Protein AF-0000000074460208 (afdb_homodimer)

Foldseek 3Di:
DDDDPPPPPDPPPPPPPPVVVVVVVPPPPPPPPPPPVLDFDWFQDDPVRLAIETENDQAQDQPPDLSNQEYEDEQNQDQEHDACSCVSNLNHAEYEHHNYNHPYDHPCVVVRPRHDYYHD/DDDDPPPPPDPPPPPPPVVVVVVVVPPPPPPPPPPPVLDFDWFQDDPVSLAIETENDQAQDQPPDLSNQEYEDEQNQDQEHDACSCVSNLNHAEYEHHNYNHPYDHPCVVVRPRHDYYHD

Nearest PDB structures (foldseek):
  8xfs-assemb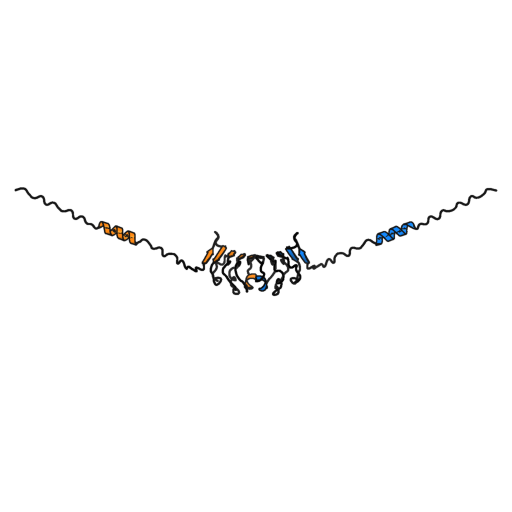ly1_A  TM=8.469E-01  e=2.859E-04  Homo sapiens
  8vsc-assembly1_I  TM=8.498E-01  e=2.918E-03  Homo sapiens
  8i2h-assembly1_A  TM=8.793E-01  e=5.058E-03  Homo sapiens
  3kj4-assembly2_D  TM=7.842E-01  e=2.149E-03  Rattus norvegicus
  8i2g-assembly1_R  TM=8.453E-01  e=6.200E-02  Homo sapiens

Sequence (240 aa):
MGKASSMRLLTCNPLAPLVLLYWLMASGFCSPKDFHPGSFQCKPFDEHRIRIKCSGIKHVPRDLPPNTAILDLSSNQQSSIQEFTFRNLTMLKEISLSGNKLTTFPQSTFHLPNLTRMYVMGKASSMRLLTCNPLAPLVLLYWLMASGFCSPKDFHPGSFQCKPFDEHRIRIKCSGIKHVPRDLPPNTAILDLSSNQQSSIQEFTFRNLTMLKEISLSGNKLTTFPQSTFHLPNLTRMYV

Radius of gyration: 42.51 Å; Cα contacts (8 Å, |Δi|>4): 399; chains: 2; bounding box: 28×198×92 Å

InterPro domains:
  IPR001611 Leucine-rich repeat [PF13855] (66-119)
  IPR032675 Leucine-rich repeat domain superfamily [G3DSA:3.80.10.10] (38-120)
  IPR050328 Multifunctional Developmental and Immune Receptor [PTHR24373] (26-119)

Secondary structure (DSSP, 8-state):
---------------THHHHHHHHTT----------TT--EEEE-STTS-EEEEES-SS--S---TT--EEE-TTS--SB--TTTTTT-TT--EEE-TT---SB--GGGGG-TT--EEE-/---------------THHHHHHHHTT----------TT--EEEE-STTS-EEEEES-SS--S---TT--EEE-TTS--SB--TTTTTT-TT--EEE-TT---SB--GGGGG-TT--EEE-

Structure (mmCIF, N/CA/C/O backbone):
data_AF-0000000074460208-model_v1
#
loop_
_entity.id
_entity.type
_entity.pdbx_description
1 polymer Decorin
#
loop_
_atom_site.group_PDB
_atom_site.id
_atom_site.type_symbol
_atom_site.label_atom_id
_atom_site.label_alt_id
_atom_site.label_comp_id
_atom_site.label_asym_id
_atom_site.label_entity_id
_atom_site.label_seq_id
_atom_site.pdbx_PDB_ins_code
_atom_site.Cartn_x
_atom_site.Cartn_y
_atom_site.Cartn_z
_atom_site.occupancy
_atom_site.B_iso_or_equiv
_atom_site.auth_seq_id
_atom_site.auth_comp_id
_atom_site.auth_asym_id
_atom_site.auth_atom_id
_atom_site.pdbx_PDB_model_num
ATOM 1 N N . MET A 1 1 ? 11.977 -114 -14.727 1 32.78 1 MET A N 1
ATOM 2 C CA . MET A 1 1 ? 11.578 -113 -15.695 1 32.78 1 MET A CA 1
ATOM 3 C C . MET A 1 1 ? 11 -111.75 -15 1 32.78 1 MET A C 1
ATOM 5 O O . MET A 1 1 ? 9.938 -111.812 -14.383 1 32.78 1 MET A O 1
ATOM 9 N N . GLY A 1 2 ? 11.875 -110.812 -14.406 1 40.41 2 GLY A N 1
ATOM 10 C CA . GLY A 1 2 ? 11.789 -109.688 -13.492 1 40.41 2 GLY A CA 1
ATOM 11 C C . GLY A 1 2 ? 11.023 -108.5 -14.062 1 40.41 2 GLY A C 1
ATOM 12 O O . GLY A 1 2 ? 11.211 -108.125 -15.219 1 40.41 2 GLY A O 1
ATOM 13 N N . LYS A 1 3 ? 9.781 -108.312 -13.672 1 48.84 3 LYS A N 1
ATOM 14 C CA . LYS A 1 3 ? 8.844 -107.25 -14.023 1 48.84 3 LYS A CA 1
ATOM 15 C C . LYS A 1 3 ? 9.438 -105.875 -13.766 1 48.84 3 LYS A C 1
ATOM 17 O O . LYS A 1 3 ? 9.93 -105.562 -12.672 1 48.84 3 LYS A O 1
ATOM 22 N N . ALA A 1 4 ? 9.969 -105.125 -14.789 1 49.31 4 ALA A N 1
ATOM 23 C CA . ALA A 1 4 ? 10.539 -103.812 -14.906 1 49.31 4 ALA A CA 1
ATOM 24 C C . ALA A 1 4 ? 9.516 -102.75 -14.523 1 49.31 4 ALA A C 1
ATOM 26 O O . ALA A 1 4 ? 8.398 -102.688 -15.055 1 49.31 4 ALA A O 1
ATOM 27 N N . SER A 1 5 ? 9.43 -102.312 -13.234 1 43.72 5 SER A N 1
ATOM 28 C CA . SER A 1 5 ? 8.602 -101.25 -12.695 1 43.72 5 SER A CA 1
ATOM 29 C C . SER A 1 5 ? 8.875 -99.875 -13.422 1 43.72 5 SER A C 1
ATOM 31 O O . SER A 1 5 ? 10.023 -99.5 -13.539 1 43.72 5 SER A O 1
ATOM 33 N N . SER A 1 6 ? 8.086 -99.5 -14.484 1 43.66 6 SER A N 1
ATOM 34 C CA . SER A 1 6 ? 8.133 -98.312 -15.289 1 43.66 6 SER A CA 1
ATOM 35 C C . SER A 1 6 ? 7.965 -97.062 -14.422 1 43.66 6 SER A C 1
ATOM 37 O O . SER A 1 6 ? 7.008 -96.938 -13.648 1 43.66 6 SER A O 1
ATOM 39 N N . MET A 1 7 ? 9.047 -96.375 -13.953 1 42.44 7 MET A N 1
ATOM 40 C CA . MET A 1 7 ? 9.172 -95.125 -13.211 1 42.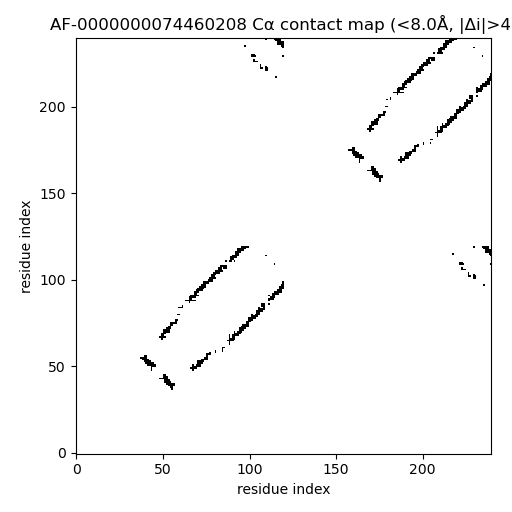44 7 MET A CA 1
ATOM 41 C C . MET A 1 7 ? 8.477 -94 -13.961 1 42.44 7 MET A C 1
ATOM 43 O O . MET A 1 7 ? 8.773 -93.75 -15.125 1 42.44 7 MET A O 1
ATOM 47 N N . ARG A 1 8 ? 7.141 -93.75 -13.727 1 44.06 8 ARG A N 1
ATOM 48 C CA . ARG A 1 8 ? 6.367 -92.625 -14.25 1 44.06 8 ARG A CA 1
ATOM 49 C C . ARG A 1 8 ? 7.039 -91.25 -13.914 1 44.06 8 ARG A C 1
ATOM 51 O O . ARG A 1 8 ? 7.34 -91 -12.75 1 44.06 8 ARG A O 1
ATOM 58 N N . LEU A 1 9 ? 7.844 -90.688 -14.812 1 43.69 9 LEU A N 1
ATOM 59 C CA . LEU A 1 9 ? 8.492 -89.375 -14.773 1 43.69 9 LEU A CA 1
ATOM 60 C C . LEU A 1 9 ? 7.469 -88.312 -14.57 1 43.69 9 LEU A C 1
ATOM 62 O O . LEU A 1 9 ? 6.465 -88.25 -15.281 1 43.69 9 LEU A O 1
ATOM 66 N N . LEU A 1 10 ? 7.305 -87.875 -13.32 1 42.81 10 LEU A N 1
ATOM 67 C CA . LEU A 1 10 ? 6.508 -86.688 -12.93 1 42.81 10 LEU A CA 1
ATOM 68 C C . LEU A 1 10 ? 6.906 -85.5 -13.742 1 42.81 10 LEU A C 1
ATOM 70 O O . LEU A 1 10 ? 8.094 -85.125 -13.836 1 42.81 10 LEU A O 1
ATOM 74 N N . THR A 1 11 ? 6.164 -85.062 -14.82 1 48.31 11 THR A N 1
ATOM 75 C CA . THR A 1 11 ? 6.273 -83.875 -15.625 1 48.31 11 THR A CA 1
ATOM 76 C C . THR A 1 11 ? 6.016 -82.625 -14.773 1 48.31 11 THR A C 1
ATOM 78 O O . THR A 1 11 ? 4.996 -82.562 -14.086 1 48.31 11 THR A O 1
ATOM 81 N N . CYS A 1 12 ? 7.051 -82.125 -13.984 1 47 12 CYS A N 1
ATOM 82 C CA . CYS A 1 12 ? 7.008 -80.812 -13.297 1 47 12 CYS A CA 1
ATOM 83 C C . CYS A 1 12 ? 6.586 -79.75 -14.25 1 47 12 CYS A C 1
ATOM 85 O O . CYS A 1 12 ? 7.211 -79.5 -15.297 1 47 12 CYS A O 1
ATOM 87 N N . ASN A 1 13 ? 5.23 -79.375 -14.422 1 49.62 13 ASN A N 1
ATOM 88 C CA . ASN A 1 13 ? 4.758 -78.25 -15.172 1 49.62 13 ASN A CA 1
ATOM 89 C C . ASN A 1 13 ? 5.41 -76.938 -14.68 1 49.62 13 ASN A C 1
ATOM 91 O O . ASN A 1 13 ? 5.207 -76.5 -13.539 1 49.62 13 ASN A O 1
ATOM 95 N N . PRO A 1 14 ? 6.555 -76.438 -15.086 1 54.12 14 PRO A N 1
ATOM 96 C CA . PRO A 1 14 ? 7.211 -75.188 -14.664 1 54.12 14 PRO A CA 1
ATOM 97 C C . PRO A 1 14 ? 6.352 -74 -14.906 1 54.12 14 PRO A C 1
ATOM 99 O O . PRO A 1 14 ? 6.875 -72.875 -14.992 1 54.12 14 PRO A O 1
ATOM 102 N N . LEU A 1 15 ? 5.035 -74.062 -14.938 1 53.72 15 LEU A N 1
ATOM 103 C CA . LEU A 1 15 ? 4.375 -72.812 -15.336 1 53.72 15 LEU A CA 1
ATOM 104 C C . LEU A 1 15 ? 4.48 -71.75 -14.242 1 53.72 15 LEU A C 1
ATOM 106 O O . LEU A 1 15 ? 3.807 -70.75 -14.297 1 53.72 15 LEU A O 1
ATOM 110 N N . ALA A 1 16 ? 5.176 -72 -13.141 1 56.78 16 ALA A N 1
ATOM 111 C CA . ALA A 1 16 ? 5.023 -71.062 -12 1 56.78 16 ALA A CA 1
ATOM 112 C C . ALA A 1 16 ? 5.668 -69.75 -12.281 1 56.78 16 ALA A C 1
ATOM 114 O O . ALA A 1 16 ? 5.215 -68.688 -11.773 1 56.78 16 ALA A O 1
ATOM 115 N N . PRO A 1 17 ? 6.785 -69.75 -13.023 1 59.69 17 PRO A N 1
ATOM 116 C CA . PRO A 1 17 ? 7.473 -68.438 -12.898 1 59.69 17 PRO A CA 1
ATOM 117 C C . PRO A 1 17 ? 6.77 -67.312 -13.664 1 59.69 17 PRO A C 1
ATOM 119 O O . PRO A 1 17 ? 7.066 -66.125 -13.453 1 59.69 17 PRO A O 1
ATOM 122 N N . LEU A 1 18 ? 5.73 -67.688 -14.531 1 59.06 18 LEU A N 1
ATOM 123 C CA . LEU A 1 18 ? 5.277 -66.625 -15.438 1 59.06 18 LEU A CA 1
ATOM 124 C C . LEU A 1 18 ? 4.352 -65.688 -14.711 1 59.06 18 LEU A C 1
ATOM 126 O O . LEU A 1 18 ? 4.223 -64.5 -15.117 1 59.06 18 LEU A O 1
ATOM 130 N N . VAL A 1 19 ? 3.697 -66.125 -13.609 1 60.56 19 VAL A N 1
ATOM 131 C CA . VAL A 1 19 ? 2.723 -65.312 -12.945 1 60.56 19 VAL A CA 1
ATOM 132 C C . VAL A 1 19 ? 3.443 -64.188 -12.195 1 60.56 19 VAL A C 1
ATOM 134 O O . VAL A 1 19 ? 2.945 -63.062 -12.117 1 60.56 19 VAL A O 1
ATOM 137 N N . LEU A 1 20 ? 4.684 -64.5 -11.703 1 61.03 20 LEU A N 1
ATOM 138 C CA . LEU A 1 20 ? 5.387 -63.5 -10.906 1 61.03 20 LEU A CA 1
ATOM 139 C C . LEU A 1 20 ? 5.824 -62.312 -11.766 1 61.03 20 LEU A C 1
ATOM 141 O O . LEU A 1 20 ? 5.801 -61.156 -11.312 1 61.03 20 LEU A O 1
ATOM 145 N N . LEU A 1 21 ? 6.07 -62.562 -13.102 1 60.5 21 LEU A N 1
ATOM 146 C CA . LEU A 1 21 ? 6.551 -61.5 -13.969 1 60.5 21 LEU A CA 1
ATOM 147 C C . LEU A 1 21 ? 5.418 -60.531 -14.328 1 60.5 21 LEU A C 1
ATOM 149 O O . LEU A 1 21 ? 5.633 -59.344 -14.445 1 60.5 21 LEU A O 1
ATOM 153 N N . TYR A 1 22 ? 4.156 -61.062 -14.391 1 62.88 22 TYR A N 1
ATOM 154 C CA . TYR A 1 22 ? 3.031 -60.219 -14.734 1 62.88 22 TYR A CA 1
ATOM 155 C C . TYR A 1 22 ? 2.701 -59.25 -13.602 1 62.88 22 TYR A C 1
ATOM 157 O O . TYR A 1 22 ? 2.303 -58.094 -13.836 1 62.88 22 TYR A O 1
ATOM 165 N N . TRP A 1 23 ? 2.885 -59.594 -12.305 1 62 23 TRP A N 1
ATOM 166 C CA . TRP A 1 23 ? 2.598 -58.719 -11.164 1 62 23 TRP A CA 1
ATOM 167 C C . TRP A 1 23 ? 3.621 -57.594 -11.055 1 62 23 TRP A C 1
ATOM 169 O O . TRP A 1 23 ? 3.312 -56.531 -10.555 1 62 23 TRP A O 1
ATOM 179 N N . LEU A 1 24 ? 4.871 -57.75 -11.492 1 58.78 24 LEU A N 1
ATOM 180 C CA . LEU A 1 24 ? 5.875 -56.719 -11.43 1 58.78 24 LEU A CA 1
ATOM 181 C C . LEU A 1 24 ? 5.562 -55.594 -12.445 1 58.78 24 LEU A C 1
ATOM 183 O O . LEU A 1 24 ? 5.883 -54.438 -12.219 1 58.78 24 LEU A O 1
ATOM 187 N N . MET A 1 25 ? 4.941 -55.906 -13.547 1 55.69 25 MET A N 1
ATOM 188 C CA . MET A 1 25 ? 4.738 -54.875 -14.57 1 55.69 25 MET A CA 1
ATOM 189 C C . MET A 1 25 ? 3.664 -53.875 -14.133 1 55.69 25 MET A C 1
ATOM 191 O O . MET A 1 25 ? 3.48 -52.844 -14.773 1 55.69 25 MET A O 1
ATOM 195 N N . ALA A 1 26 ? 2.689 -54.25 -13.352 1 52.31 26 ALA A N 1
ATOM 196 C CA . ALA A 1 26 ? 1.68 -53.281 -12.984 1 52.31 26 ALA A CA 1
ATOM 197 C C . ALA A 1 26 ? 2.232 -52.281 -11.97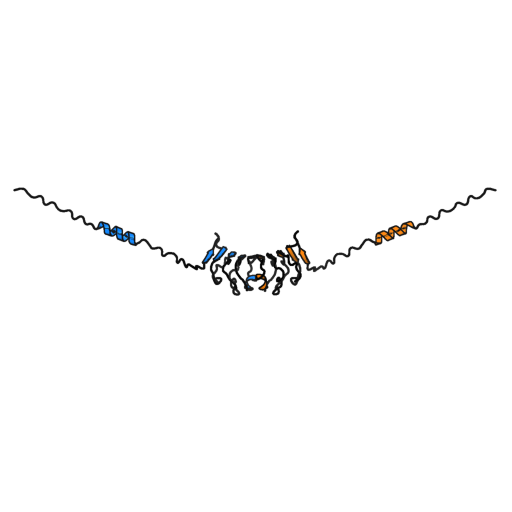7 1 52.31 26 ALA A C 1
ATOM 199 O O . ALA A 1 26 ? 1.508 -51.812 -11.086 1 52.31 26 ALA A O 1
ATOM 200 N N . SER A 1 27 ? 3.582 -52.25 -11.648 1 54.25 27 SER A N 1
ATOM 201 C CA . SER A 1 27 ? 4.031 -51.062 -10.93 1 54.25 27 SER A CA 1
ATOM 202 C C . SER A 1 27 ? 3.555 -49.781 -11.625 1 54.25 27 SER A C 1
ATOM 204 O O . SER A 1 27 ? 3.84 -49.562 -12.805 1 54.25 27 SER A O 1
ATOM 206 N N . GLY A 1 28 ? 2.389 -49.281 -11.391 1 51.28 28 GLY A N 1
ATOM 207 C CA . GLY A 1 28 ? 1.894 -47.938 -11.719 1 51.28 28 GLY A CA 1
ATOM 208 C C . GLY A 1 28 ? 2.98 -46.875 -11.719 1 51.28 28 GLY A C 1
ATOM 209 O O . GLY A 1 28 ? 3.52 -46.531 -10.664 1 51.28 28 GLY A O 1
ATOM 210 N N . PHE A 1 29 ? 3.82 -46.719 -12.734 1 49.75 29 PHE A N 1
ATOM 211 C CA . PHE A 1 29 ? 4.547 -45.5 -12.961 1 49.75 29 PHE A CA 1
ATOM 212 C C . PHE A 1 29 ? 3.674 -44.281 -12.633 1 49.75 29 PHE A C 1
ATOM 214 O O . PHE A 1 29 ? 2.738 -43.969 -13.367 1 49.75 29 PHE A O 1
ATOM 221 N N . CYS A 1 30 ? 3.375 -43.938 -11.336 1 48.47 30 CYS A N 1
ATOM 222 C CA . CYS A 1 30 ? 2.912 -42.594 -11.078 1 48.47 30 CYS A CA 1
ATOM 223 C C . CYS A 1 30 ? 3.621 -41.594 -11.992 1 48.47 30 CYS A C 1
ATOM 225 O O . CYS A 1 30 ? 4.852 -41.562 -12.062 1 48.47 30 CYS A O 1
ATOM 227 N N . SER A 1 31 ? 3.006 -41.219 -13.109 1 48.41 31 SER A N 1
ATOM 228 C CA . SER A 1 31 ? 3.506 -40.094 -13.883 1 48.41 31 SER A CA 1
ATOM 229 C C . SER A 1 31 ? 4.078 -39 -12.969 1 48.41 31 SER A C 1
ATOM 231 O O . SER A 1 31 ? 3.516 -38.719 -11.914 1 48.41 31 SER A O 1
ATOM 233 N N . PRO A 1 32 ? 5.434 -38.844 -12.812 1 45.78 32 PRO A N 1
ATOM 234 C CA . PRO A 1 32 ? 5.871 -37.625 -12.109 1 45.78 32 PRO A CA 1
ATOM 235 C C . PRO A 1 32 ? 4.918 -36.469 -12.305 1 45.78 32 PRO A C 1
ATOM 237 O O . PRO A 1 32 ? 4.297 -36.344 -13.367 1 45.78 32 PRO A O 1
ATOM 240 N N . LYS A 1 33 ? 4.059 -36.094 -11.297 1 49.47 33 LYS A N 1
ATOM 241 C CA . LYS A 1 33 ? 3.457 -34.781 -11.406 1 49.47 33 LYS A CA 1
ATOM 242 C C . LYS A 1 33 ? 4.316 -33.844 -12.266 1 49.47 33 LYS A C 1
ATOM 244 O O . LYS A 1 33 ? 5.547 -33.906 -12.227 1 49.47 33 LYS A O 1
ATOM 249 N N . ASP A 1 34 ? 3.924 -33.438 -13.422 1 44.59 34 ASP A N 1
ATOM 250 C CA . ASP A 1 34 ? 4.566 -32.469 -14.305 1 44.59 34 ASP A CA 1
ATOM 251 C C . ASP A 1 34 ? 5.359 -31.438 -13.5 1 44.59 34 ASP A C 1
ATOM 253 O O . ASP A 1 34 ? 4.773 -30.625 -12.773 1 44.59 34 ASP A O 1
ATOM 257 N N . PHE A 1 35 ? 6.465 -31.812 -12.891 1 44.78 35 PHE A N 1
ATOM 258 C CA . PHE A 1 35 ? 7.445 -30.797 -12.516 1 44.78 35 PHE A CA 1
ATOM 259 C C . PHE A 1 35 ? 7.625 -29.781 -13.633 1 44.78 35 PHE A C 1
ATOM 261 O O . PHE A 1 35 ? 8.141 -30.109 -14.703 1 44.78 35 PHE A O 1
ATOM 268 N N . HIS A 1 36 ? 6.734 -28.891 -13.984 1 48.16 36 HIS A N 1
ATOM 269 C CA . HIS A 1 36 ? 7.086 -27.766 -14.836 1 48.16 36 HIS A CA 1
ATOM 270 C C . HIS A 1 36 ? 8.203 -26.938 -14.211 1 48.16 36 HIS A C 1
ATOM 272 O O . HIS A 1 36 ? 8.086 -26.484 -13.062 1 48.16 36 HIS A O 1
ATOM 278 N N . PRO A 1 37 ? 9.414 -27.156 -14.508 1 51.22 37 PRO A N 1
ATOM 279 C CA . PRO A 1 37 ? 10.539 -26.438 -13.914 1 51.22 37 PRO A CA 1
ATOM 280 C C . PRO A 1 37 ? 10.164 -25.031 -13.461 1 51.22 37 PRO A C 1
ATOM 282 O O . PRO A 1 37 ? 10.672 -24.531 -12.453 1 51.22 37 PRO A O 1
ATOM 285 N N . GLY A 1 38 ? 9.852 -24.156 -14.477 1 53.81 38 GLY A N 1
ATOM 286 C CA . GLY A 1 38 ? 9.445 -22.781 -14.273 1 53.81 38 GLY A CA 1
ATOM 287 C C . GLY A 1 38 ? 8.086 -22.641 -13.625 1 53.81 38 GLY A C 1
ATOM 288 O O . GLY A 1 38 ? 7.18 -22.031 -14.203 1 53.81 38 GLY A O 1
ATOM 289 N N . SER A 1 39 ? 7.691 -23.531 -12.805 1 61.38 39 SER A N 1
ATOM 290 C CA . SER A 1 39 ? 6.312 -23.734 -12.383 1 61.38 39 SER A CA 1
ATOM 291 C C . SER A 1 39 ? 5.75 -22.5 -11.688 1 61.38 39 SER A C 1
ATOM 293 O O . SER A 1 39 ? 6.328 -22.016 -10.711 1 61.38 39 SER A O 1
ATOM 295 N N . PHE A 1 40 ? 5.184 -21.672 -12.469 1 72.12 40 PHE A N 1
ATOM 296 C CA . PHE A 1 40 ? 4.309 -20.672 -11.852 1 72.12 40 PHE A CA 1
ATOM 297 C C . PHE A 1 40 ? 3.232 -21.344 -11.008 1 72.12 40 PHE A C 1
ATOM 299 O O . PHE A 1 40 ? 2.596 -22.312 -11.453 1 72.12 40 PHE A O 1
ATOM 306 N N . GLN A 1 41 ? 3.385 -21.125 -9.695 1 87.75 41 GLN A N 1
ATOM 307 C CA . GLN A 1 41 ? 2.373 -21.719 -8.836 1 87.75 41 GLN A CA 1
ATOM 308 C C . GLN A 1 41 ? 1.746 -20.672 -7.91 1 87.75 41 GLN A C 1
ATOM 310 O O . GLN A 1 41 ? 2.428 -19.75 -7.453 1 87.75 41 GLN A O 1
ATOM 315 N N . CYS A 1 42 ? 0.495 -20.656 -7.832 1 95.38 42 CYS A N 1
ATOM 316 C CA . CYS A 1 42 ? -0.259 -19.984 -6.781 1 95.38 42 CYS A CA 1
ATOM 317 C C . CYS A 1 42 ? -0.941 -21 -5.867 1 95.38 42 CYS A C 1
ATOM 319 O O . CYS A 1 42 ? -1.841 -21.719 -6.301 1 95.38 42 CYS A O 1
ATOM 321 N N . LYS A 1 43 ? -0.425 -21.016 -4.578 1 95.12 43 LYS A N 1
ATOM 322 C CA . LYS A 1 43 ? -0.96 -22.016 -3.664 1 95.12 43 LYS A CA 1
ATOM 323 C C . LYS A 1 43 ? -1.273 -21.406 -2.301 1 95.12 43 LYS A C 1
ATOM 325 O O . LYS A 1 43 ? -0.611 -20.469 -1.868 1 95.12 43 LYS A O 1
ATOM 330 N N . PRO A 1 44 ? -2.299 -22.016 -1.737 1 96.12 44 PRO A N 1
ATOM 331 C CA . PRO A 1 44 ? -2.51 -21.578 -0.352 1 96.12 44 PRO A CA 1
ATOM 332 C C . PRO A 1 44 ? -1.364 -21.984 0.572 1 96.12 44 PRO A C 1
ATOM 334 O O . PRO A 1 44 ? -0.723 -23.016 0.35 1 96.12 44 PRO A O 1
ATOM 337 N N . PHE A 1 45 ? -1.139 -21.172 1.602 1 95.19 45 PHE A N 1
ATOM 338 C CA . PHE A 1 45 ? -0.041 -21.5 2.502 1 95.19 45 PHE A CA 1
ATOM 339 C C . PHE A 1 45 ? -0.49 -21.422 3.957 1 95.19 45 PHE A C 1
ATOM 341 O O . PHE A 1 45 ? 0.328 -21.219 4.855 1 95.19 45 PHE A O 1
ATOM 348 N N . ASP A 1 46 ? -1.791 -21.5 4.164 1 95.44 46 ASP A N 1
ATOM 349 C CA . ASP A 1 46 ? -2.379 -21.547 5.5 1 95.44 46 ASP A CA 1
ATOM 350 C C . ASP A 1 46 ? -3.49 -22.594 5.578 1 95.44 46 ASP A C 1
ATOM 352 O O . ASP A 1 46 ? -3.9 -23.141 4.559 1 95.44 46 ASP A O 1
ATOM 356 N N . GLU A 1 47 ? -3.881 -22.938 6.742 1 94.38 47 GLU A N 1
ATOM 357 C CA . GLU A 1 47 ? -4.875 -23.969 6.988 1 94.38 47 GLU A CA 1
ATOM 358 C C . GLU A 1 47 ? -6.234 -23.594 6.406 1 94.38 47 GLU A C 1
ATOM 360 O O . GLU A 1 47 ? -6.945 -24.438 5.867 1 94.38 47 GLU A O 1
ATOM 365 N N . HIS A 1 48 ? -6.566 -22.359 6.461 1 95.62 48 HIS A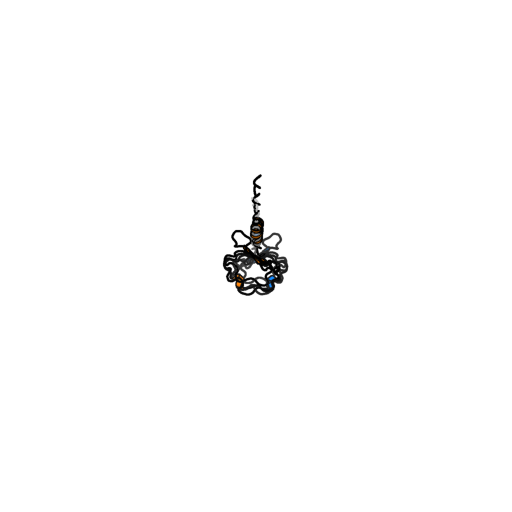 N 1
ATOM 366 C CA . HIS A 1 48 ? -7.887 -21.906 6.039 1 95.62 48 HIS A CA 1
ATOM 367 C C . HIS A 1 48 ? -7.902 -21.562 4.551 1 95.62 48 HIS A C 1
ATOM 369 O O . HIS A 1 48 ? -8.945 -21.203 4.004 1 95.62 48 HIS A O 1
ATOM 375 N N . ARG A 1 49 ? -6.762 -21.656 3.893 1 95.19 49 ARG A N 1
ATOM 376 C CA . ARG A 1 49 ? -6.609 -21.5 2.449 1 95.19 49 ARG A CA 1
ATOM 377 C C . ARG A 1 49 ? -7.047 -20.109 1.999 1 95.19 49 ARG A C 1
ATOM 379 O O . ARG A 1 49 ? -7.637 -19.953 0.926 1 95.19 49 ARG A O 1
ATOM 386 N N . ILE A 1 50 ? -6.949 -19.094 2.939 1 97.88 50 ILE A N 1
ATOM 387 C CA . ILE A 1 50 ? -7.293 -17.719 2.584 1 97.88 50 ILE A CA 1
ATOM 388 C C . ILE A 1 50 ? -6.016 -16.922 2.311 1 97.88 50 ILE A C 1
ATOM 390 O O . ILE A 1 50 ? -6.078 -15.742 1.944 1 97.88 50 ILE A O 1
ATOM 394 N N . ARG A 1 51 ? -4.922 -17.531 2.572 1 98.69 51 ARG A N 1
ATOM 395 C CA . ARG A 1 51 ? -3.617 -16.938 2.273 1 98.69 51 ARG A CA 1
ATOM 396 C C . ARG A 1 51 ? -2.967 -17.625 1.079 1 98.69 51 ARG A C 1
ATOM 398 O O . ARG A 1 51 ? -2.648 -18.812 1.141 1 98.69 51 ARG A O 1
ATOM 405 N N . ILE A 1 52 ? -2.738 -16.922 0.039 1 98.31 52 ILE A N 1
ATOM 406 C CA . ILE A 1 52 ? -2.221 -17.5 -1.198 1 98.31 52 ILE A CA 1
ATOM 407 C C . ILE A 1 52 ? -0.873 -16.859 -1.536 1 98.31 52 ILE A C 1
ATOM 409 O O . ILE A 1 52 ? -0.704 -15.648 -1.415 1 98.31 52 ILE A O 1
ATOM 413 N N . LYS A 1 53 ? 0.042 -17.609 -1.88 1 98.06 53 LYS A N 1
ATOM 414 C CA . LYS A 1 53 ? 1.343 -17.156 -2.367 1 98.06 53 LYS A CA 1
ATOM 415 C C . LYS A 1 53 ? 1.562 -17.578 -3.816 1 98.06 53 LYS A C 1
ATOM 417 O O . LYS A 1 53 ? 1.303 -18.734 -4.184 1 98.06 53 LYS A O 1
ATOM 422 N N . CYS A 1 54 ? 1.924 -16.594 -4.656 1 97 54 CYS A N 1
ATOM 423 C CA . CYS A 1 54 ? 2.258 -16.875 -6.047 1 97 54 CYS A CA 1
ATOM 424 C C . CYS A 1 54 ? 3.742 -16.656 -6.309 1 97 54 CYS A C 1
ATOM 426 O O . CYS A 1 54 ? 4.316 -15.664 -5.848 1 97 54 CYS A O 1
ATOM 428 N N . SER A 1 55 ? 4.293 -17.656 -7.004 1 94.75 55 SER A N 1
ATOM 429 C CA . SER A 1 55 ? 5.719 -17.578 -7.312 1 94.75 55 SER A CA 1
ATOM 430 C C . SER A 1 55 ? 5.984 -17.859 -8.781 1 94.75 55 SER A C 1
ATOM 432 O O . SER A 1 55 ? 5.34 -18.734 -9.383 1 94.75 55 SER A O 1
ATOM 434 N N . GLY A 1 56 ? 6.91 -17.016 -9.336 1 92.69 56 GLY A N 1
ATOM 435 C CA . GLY A 1 56 ? 7.359 -17.281 -10.695 1 92.69 56 GLY A CA 1
ATOM 436 C C . GLY A 1 56 ? 6.328 -16.906 -11.742 1 92.69 56 GLY A C 1
ATOM 437 O O . GLY A 1 56 ? 6.297 -17.484 -12.828 1 92.69 56 GLY A O 1
ATOM 438 N N . ILE A 1 57 ? 5.539 -15.953 -11.406 1 91.88 57 ILE A N 1
ATOM 439 C CA . ILE A 1 57 ? 4.473 -15.625 -12.344 1 91.88 57 ILE A CA 1
ATOM 440 C C . ILE A 1 57 ? 4.895 -14.438 -13.211 1 91.88 57 ILE A C 1
ATOM 442 O O . ILE A 1 57 ? 5.59 -13.531 -12.742 1 91.88 57 ILE A O 1
ATOM 446 N N . LYS A 1 58 ? 4.5 -14.477 -14.414 1 87.94 58 LYS A N 1
ATOM 447 C CA . LYS A 1 58 ? 4.738 -13.352 -15.312 1 87.94 58 LYS A CA 1
ATOM 448 C C . LYS A 1 58 ? 3.607 -12.336 -15.234 1 87.94 58 LYS A C 1
ATOM 450 O O . LYS A 1 58 ? 3.828 -11.141 -15.422 1 87.94 58 LYS A O 1
ATOM 455 N N . HIS A 1 59 ? 2.451 -12.906 -14.992 1 90.06 59 HIS A N 1
ATOM 456 C CA . HIS A 1 59 ? 1.262 -12.086 -14.781 1 90.06 59 HIS A CA 1
ATOM 457 C C . HIS A 1 59 ? 0.421 -12.617 -13.625 1 90.06 59 HIS A C 1
ATOM 459 O O . HIS A 1 59 ? 0.445 -13.82 -13.336 1 90.06 59 HIS A O 1
ATOM 465 N N . VAL A 1 60 ? -0.252 -11.758 -12.984 1 92.5 60 VAL A N 1
ATOM 466 C CA . VAL A 1 60 ? -1.145 -12.164 -11.906 1 92.5 60 VAL A CA 1
ATOM 467 C C . VAL A 1 60 ? -2.344 -12.914 -12.484 1 92.5 60 VAL A C 1
ATOM 469 O O . VAL A 1 60 ? -3.055 -12.391 -13.344 1 92.5 60 VAL A O 1
ATOM 472 N N . PRO A 1 61 ? -2.529 -14.102 -12.016 1 89.88 61 PRO A N 1
ATOM 473 C CA . PRO A 1 61 ? -3.684 -14.852 -12.516 1 89.88 61 PRO A CA 1
ATOM 474 C C . PRO A 1 61 ? -5.016 -14.203 -12.148 1 89.88 61 PRO A C 1
ATOM 476 O O . PRO A 1 61 ? -5.141 -13.609 -11.07 1 89.88 61 PRO A O 1
ATOM 479 N N . ARG A 1 62 ? -6.027 -14.336 -13 1 88.94 62 ARG A N 1
ATOM 480 C CA . ARG A 1 62 ? -7.336 -13.719 -12.781 1 88.94 62 ARG A CA 1
ATOM 481 C C . ARG A 1 62 ? -8.289 -14.695 -12.094 1 88.94 62 ARG A C 1
ATOM 483 O O . ARG A 1 62 ? -9.383 -14.312 -11.68 1 88.94 62 ARG A O 1
ATOM 490 N N . ASP A 1 63 ? -7.855 -15.953 -11.883 1 91.44 63 ASP A N 1
ATOM 491 C CA . ASP A 1 63 ? -8.742 -16.969 -11.328 1 91.44 63 ASP A CA 1
ATOM 492 C C . ASP A 1 63 ? -8.367 -17.312 -9.891 1 91.44 63 ASP A C 1
ATOM 494 O O . ASP A 1 63 ? -8.508 -18.453 -9.453 1 91.44 63 ASP A O 1
ATOM 498 N N . LEU A 1 64 ? -7.836 -16.375 -9.195 1 96.06 64 LEU A N 1
ATOM 499 C CA . LEU A 1 64 ? -7.547 -16.594 -7.781 1 96.06 64 LEU A CA 1
ATOM 500 C C . LEU A 1 64 ? -8.836 -16.797 -6.984 1 96.06 64 LEU A C 1
ATOM 502 O O . LEU A 1 64 ? -9.875 -16.234 -7.336 1 96.06 64 LEU A O 1
ATOM 506 N N . PRO A 1 65 ? -8.773 -17.562 -5.969 1 96.69 65 PRO A N 1
ATOM 507 C CA . PRO A 1 65 ? -9.977 -17.781 -5.164 1 96.69 65 PRO A CA 1
ATOM 508 C C . PRO A 1 65 ? -10.547 -16.5 -4.586 1 96.69 65 PRO A C 1
ATOM 510 O O . PRO A 1 65 ? -9.805 -15.688 -4.016 1 96.69 65 PRO A O 1
ATOM 513 N N . PRO A 1 66 ? -11.844 -16.312 -4.711 1 96.88 66 PRO A N 1
ATOM 514 C CA . PRO A 1 66 ? -12.461 -15.062 -4.266 1 96.88 66 PRO A CA 1
ATOM 515 C C . PRO A 1 66 ? -12.367 -14.859 -2.754 1 96.88 66 PRO A C 1
ATOM 517 O O . PRO A 1 66 ? -12.562 -13.742 -2.262 1 96.88 66 PRO A O 1
ATOM 520 N N . ASN A 1 67 ? -12.086 -15.891 -1.969 1 97.69 67 ASN A N 1
ATOM 521 C CA . ASN A 1 67 ? -11.992 -15.773 -0.518 1 97.69 67 ASN A CA 1
ATOM 522 C C . ASN A 1 67 ? -10.578 -15.438 -0.07 1 97.69 67 ASN A C 1
ATOM 524 O O . ASN A 1 67 ? -10.281 -15.445 1.126 1 97.69 67 ASN A O 1
ATOM 528 N N . THR A 1 68 ? -9.703 -15.109 -1.023 1 98.44 68 THR A N 1
ATOM 529 C CA . THR A 1 68 ? -8.328 -14.758 -0.686 1 98.44 68 THR A CA 1
ATOM 530 C C . THR A 1 68 ? -8.289 -13.484 0.159 1 98.44 68 THR A C 1
ATOM 532 O O . THR A 1 68 ? -8.766 -12.438 -0.268 1 98.44 68 THR A O 1
ATOM 535 N N . ALA A 1 69 ? -7.773 -13.547 1.338 1 98.81 69 ALA A N 1
ATOM 536 C CA . ALA A 1 69 ? -7.66 -12.406 2.252 1 98.81 69 ALA A CA 1
ATOM 537 C C . ALA A 1 69 ? -6.246 -11.836 2.24 1 98.81 69 ALA A C 1
ATOM 539 O O . ALA A 1 69 ? -6.062 -10.625 2.422 1 98.81 69 ALA A O 1
ATOM 540 N N . ILE A 1 70 ? -5.293 -12.711 2.072 1 98.88 70 ILE A N 1
ATOM 541 C CA . ILE A 1 70 ? -3.887 -12.328 2.02 1 98.88 70 ILE A CA 1
ATOM 542 C C . ILE A 1 70 ? -3.246 -12.891 0.751 1 98.88 70 ILE A C 1
ATOM 544 O O . ILE A 1 70 ? -3.291 -14.094 0.508 1 98.88 70 ILE A O 1
ATOM 548 N N . LEU A 1 71 ? -2.707 -12.016 -0.074 1 98.62 71 LEU A N 1
ATOM 549 C CA . LEU A 1 71 ? -2.082 -12.406 -1.332 1 98.62 71 LEU A CA 1
ATOM 550 C C . LEU A 1 71 ? -0.613 -12 -1.359 1 98.62 71 LEU A C 1
ATOM 552 O O . LEU A 1 71 ? -0.287 -10.82 -1.208 1 98.62 71 LEU A O 1
ATOM 556 N N . ASP A 1 72 ? 0.187 -12.938 -1.487 1 98.44 72 ASP A N 1
ATOM 557 C CA . ASP A 1 72 ? 1.625 -12.695 -1.562 1 98.44 72 ASP A CA 1
ATOM 558 C C . ASP A 1 72 ? 2.137 -12.867 -2.99 1 98.44 72 ASP A C 1
ATOM 560 O O . ASP A 1 72 ? 2.193 -13.984 -3.508 1 98.44 72 ASP A O 1
ATOM 564 N N . LEU A 1 73 ? 2.467 -11.773 -3.623 1 97.31 73 LEU A N 1
ATOM 565 C CA . LEU A 1 73 ? 3.01 -11.75 -4.977 1 97.31 73 LEU A CA 1
ATOM 566 C C . LEU A 1 73 ? 4.465 -11.289 -4.969 1 97.31 73 LEU A C 1
ATOM 568 O O . LEU A 1 73 ? 4.941 -10.703 -5.945 1 97.31 73 LEU A O 1
ATOM 572 N N . SER A 1 74 ? 5.133 -11.469 -3.857 1 97 74 SER A N 1
ATOM 573 C CA . SER A 1 74 ? 6.492 -10.953 -3.691 1 97 74 SER A CA 1
ATOM 574 C C . SER A 1 74 ? 7.469 -11.664 -4.621 1 97 74 SER A C 1
ATOM 576 O O . SER A 1 74 ? 7.289 -12.844 -4.934 1 97 74 SER A O 1
ATOM 578 N N . SER A 1 75 ? 8.492 -10.977 -5.129 1 95.94 75 SER A N 1
ATOM 579 C CA . SER A 1 75 ? 9.664 -11.492 -5.824 1 95.94 75 SER A CA 1
ATOM 580 C C . SER A 1 75 ? 9.273 -12.172 -7.137 1 95.94 75 SER A C 1
ATOM 582 O O . SER A 1 75 ? 9.781 -13.242 -7.461 1 95.94 75 SER A O 1
ATOM 584 N N . ASN A 1 76 ? 8.32 -11.531 -7.871 1 94.5 76 ASN A N 1
ATOM 585 C CA . ASN A 1 76 ? 7.902 -12.078 -9.156 1 94.5 76 ASN A CA 1
ATOM 586 C C . ASN A 1 76 ? 8.398 -11.227 -10.32 1 94.5 76 ASN A C 1
ATOM 588 O O . ASN A 1 76 ? 8 -11.445 -11.469 1 94.5 76 ASN A O 1
ATOM 592 N N . GLN A 1 77 ? 9.219 -10.141 -9.977 1 91.81 77 GLN A N 1
ATOM 593 C CA . GLN A 1 77 ? 9.875 -9.281 -10.961 1 91.81 77 GLN A CA 1
ATOM 594 C C . GLN A 1 77 ? 8.852 -8.555 -11.828 1 91.81 77 GLN A C 1
ATOM 596 O O . GLN A 1 77 ? 9.062 -8.375 -13.023 1 91.81 77 GLN A O 1
ATOM 601 N N . GLN A 1 78 ? 7.727 -8.195 -11.227 1 91.5 78 GLN A N 1
ATOM 602 C CA . GLN A 1 78 ? 6.676 -7.488 -11.945 1 91.5 78 GLN A CA 1
ATOM 603 C C . GLN A 1 78 ? 6.984 -5.996 -12.039 1 91.5 78 GLN A C 1
ATOM 605 O O . GLN A 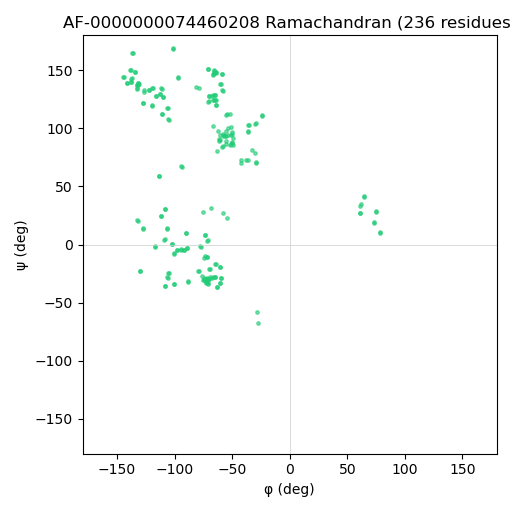1 78 ? 7.453 -5.391 -11.07 1 91.5 78 GLN A O 1
ATOM 610 N N . SER A 1 79 ? 6.789 -5.41 -13.203 1 91.62 79 SER A N 1
ATOM 611 C CA . SER A 1 79 ? 6.961 -3.971 -13.375 1 91.62 79 SER A CA 1
ATOM 612 C C . SER A 1 79 ? 5.613 -3.262 -13.492 1 91.62 79 SER A C 1
ATOM 614 O O . SER A 1 79 ? 5.52 -2.057 -13.258 1 91.62 79 SER A O 1
ATOM 616 N N . SER A 1 80 ? 4.688 -4.066 -13.922 1 93.19 80 SER A N 1
ATOM 617 C CA . SER A 1 80 ? 3.354 -3.492 -14.086 1 93.19 80 SER A CA 1
ATOM 618 C C . SER A 1 80 ? 2.27 -4.5 -13.734 1 93.19 80 SER A C 1
ATOM 620 O O . SER A 1 80 ? 2.441 -5.703 -13.938 1 93.19 80 SER A O 1
ATOM 622 N N . ILE A 1 81 ? 1.239 -4.004 -13.172 1 94.25 81 ILE A N 1
ATOM 623 C CA . ILE A 1 81 ? 0.036 -4.789 -12.922 1 94.25 81 ILE A CA 1
ATOM 624 C C . ILE A 1 81 ? -1.162 -4.133 -13.602 1 94.25 81 ILE A C 1
ATOM 626 O O . ILE A 1 81 ? -1.369 -2.922 -13.484 1 94.25 81 ILE A O 1
ATOM 630 N N . GLN A 1 82 ? -1.896 -4.898 -14.266 1 94.06 82 GLN A N 1
ATOM 631 C CA . GLN A 1 82 ? -2.998 -4.391 -15.078 1 94.06 82 GLN A CA 1
ATOM 632 C C . GLN A 1 82 ? -4.141 -3.887 -14.203 1 94.06 82 GLN A C 1
ATOM 634 O O . GLN A 1 82 ? -4.367 -4.406 -13.109 1 94.06 82 GLN A O 1
ATOM 639 N N . GLU A 1 83 ? -4.855 -2.896 -14.797 1 95.69 83 GLU A N 1
ATOM 640 C CA . GLU A 1 83 ? -6.043 -2.396 -14.109 1 95.69 83 GLU A CA 1
ATOM 641 C C . GLU A 1 83 ? -7.066 -3.506 -13.891 1 95.69 83 GLU A C 1
ATOM 643 O O . GLU A 1 83 ? -7.242 -4.371 -14.75 1 95.69 83 GLU A O 1
ATOM 648 N N . PHE A 1 84 ? -7.676 -3.562 -12.75 1 96 84 PHE A N 1
ATOM 649 C CA . PHE A 1 84 ? -8.781 -4.434 -12.367 1 96 84 PHE A CA 1
ATOM 650 C C . PHE A 1 84 ? -8.297 -5.867 -12.18 1 96 84 PHE A C 1
ATOM 652 O O . PHE A 1 84 ? -9.094 -6.805 -12.188 1 96 84 PHE A O 1
ATOM 659 N N . THR A 1 85 ? -6.988 -6.043 -12 1 95.62 85 THR A N 1
ATOM 660 C CA . THR A 1 85 ? -6.41 -7.367 -11.789 1 95.62 85 THR A CA 1
ATOM 661 C C . THR A 1 85 ? -6.992 -8.016 -10.539 1 95.62 85 THR A C 1
ATOM 663 O O . THR A 1 85 ? -7.207 -9.227 -10.5 1 95.62 85 THR A O 1
ATOM 666 N N . PHE A 1 86 ? -7.309 -7.188 -9.523 1 97.06 86 PHE A N 1
ATOM 667 C CA . PHE A 1 86 ? -7.715 -7.742 -8.234 1 97.06 86 PHE A CA 1
ATOM 668 C C . PHE A 1 86 ? -9.211 -7.562 -8.016 1 97.06 86 PHE A C 1
ATOM 670 O O . PHE A 1 86 ? -9.703 -7.711 -6.895 1 97.06 86 PHE A O 1
ATOM 677 N N . ARG A 1 87 ? -9.961 -7.238 -9.023 1 95.44 87 ARG A N 1
ATOM 678 C CA . ARG A 1 87 ? -11.344 -6.789 -8.922 1 95.44 87 ARG A CA 1
ATOM 679 C C . ARG A 1 87 ? -12.219 -7.848 -8.258 1 95.44 87 ARG A C 1
ATOM 681 O O . ARG A 1 87 ? -13.188 -7.52 -7.57 1 95.44 87 ARG A O 1
ATOM 688 N N . ASN A 1 88 ? -11.914 -9.141 -8.375 1 96.06 88 ASN A N 1
ATOM 689 C CA . ASN A 1 88 ? -12.773 -10.203 -7.863 1 96.06 88 ASN A CA 1
ATOM 690 C C . ASN A 1 88 ? -12.391 -10.594 -6.441 1 96.06 88 ASN A C 1
ATOM 692 O O . ASN A 1 88 ? -13.062 -11.414 -5.816 1 96.06 88 ASN A O 1
ATOM 696 N N . LEU A 1 89 ? -11.32 -10.008 -5.949 1 97.94 89 LEU A N 1
ATOM 697 C CA . LEU A 1 89 ? -10.844 -10.359 -4.621 1 97.94 89 LEU A CA 1
ATOM 698 C C . LEU A 1 89 ? -11.406 -9.414 -3.566 1 97.94 89 LEU A C 1
ATOM 700 O O . LEU A 1 89 ? -10.648 -8.711 -2.891 1 97.94 89 LEU A O 1
ATOM 704 N N . THR A 1 90 ? -12.719 -9.469 -3.357 1 97.62 90 THR A N 1
ATOM 705 C CA . THR A 1 90 ? -13.438 -8.523 -2.508 1 97.62 90 THR A CA 1
ATOM 706 C C . THR A 1 90 ? -13.117 -8.773 -1.036 1 97.62 90 THR A C 1
ATOM 708 O O . THR A 1 90 ? -13.383 -7.918 -0.186 1 97.62 90 THR A O 1
ATOM 711 N N . MET A 1 91 ? -12.453 -9.898 -0.734 1 98.44 91 MET A N 1
ATOM 712 C CA . MET A 1 91 ? -12.125 -10.211 0.654 1 98.44 91 MET A CA 1
ATOM 713 C C . MET A 1 91 ? -10.656 -9.898 0.946 1 98.44 91 MET A C 1
ATOM 715 O O . MET A 1 91 ? -10.195 -10.062 2.076 1 98.44 91 MET A O 1
ATOM 719 N N . LEU A 1 92 ? -9.914 -9.406 -0.012 1 98.56 92 LEU A N 1
ATOM 720 C CA . LEU A 1 92 ? -8.484 -9.156 0.108 1 98.56 92 LEU A CA 1
ATOM 721 C C . LEU A 1 92 ? -8.211 -8.07 1.148 1 98.56 92 LEU A C 1
ATOM 723 O O . LEU A 1 92 ? -8.758 -6.973 1.067 1 98.56 92 LEU A O 1
ATOM 727 N N . LYS A 1 93 ? -7.418 -8.367 2.111 1 98.69 93 LYS A N 1
ATOM 728 C CA . LYS A 1 93 ? -7.066 -7.457 3.199 1 98.69 93 LYS A CA 1
ATOM 729 C C . LYS A 1 93 ? -5.621 -6.977 3.07 1 98.69 93 LYS A C 1
ATOM 731 O O . LYS A 1 93 ? -5.316 -5.828 3.391 1 98.69 93 LYS A O 1
ATOM 736 N N . GLU A 1 94 ? -4.809 -7.902 2.602 1 98.81 94 GLU A N 1
ATOM 737 C CA . GLU A 1 94 ? -3.381 -7.617 2.518 1 98.81 94 GLU A CA 1
ATOM 738 C C . GLU A 1 94 ? -2.791 -8.125 1.205 1 98.81 94 GLU A C 1
ATOM 740 O O . GLU A 1 94 ? -3.111 -9.227 0.76 1 98.81 94 GLU A O 1
ATOM 745 N N . ILE A 1 95 ? -1.896 -7.316 0.622 1 98.5 95 ILE A N 1
ATOM 746 C CA . ILE A 1 95 ? -1.188 -7.734 -0.584 1 98.5 95 ILE A CA 1
ATOM 747 C C . ILE A 1 95 ? 0.304 -7.445 -0.434 1 98.5 95 ILE A C 1
ATOM 749 O O . ILE A 1 95 ? 0.689 -6.406 0.104 1 98.5 95 ILE A O 1
ATOM 753 N N . SER A 1 96 ? 1.086 -8.375 -0.788 1 98.38 96 SER A N 1
ATOM 754 C CA . SER A 1 96 ? 2.533 -8.195 -0.768 1 98.38 96 SER A CA 1
ATOM 755 C C . SER A 1 96 ? 3.104 -8.141 -2.182 1 98.38 96 SER A C 1
ATOM 757 O O . SER A 1 96 ? 2.857 -9.039 -2.99 1 98.38 96 SER A O 1
ATOM 759 N N . LEU A 1 97 ? 3.82 -7.113 -2.4 1 97 97 LEU A N 1
ATOM 760 C CA . LEU A 1 97 ? 4.43 -6.879 -3.703 1 97 97 LEU A CA 1
ATOM 761 C C . LEU A 1 97 ? 5.93 -6.633 -3.566 1 97 97 LEU A C 1
ATOM 763 O O . LEU A 1 97 ? 6.57 -6.148 -4.5 1 97 97 LEU A O 1
ATOM 767 N N . SER A 1 98 ? 6.441 -6.918 -2.439 1 96.25 98 SER A N 1
ATOM 768 C CA . SER A 1 98 ? 7.855 -6.676 -2.164 1 96.25 98 SER A CA 1
ATOM 769 C C . SER A 1 98 ? 8.75 -7.426 -3.15 1 96.25 98 SER A C 1
ATOM 771 O O . SER A 1 98 ? 8.391 -8.508 -3.619 1 96.25 98 SER A O 1
ATOM 773 N N . GLY A 1 99 ? 9.898 -6.773 -3.453 1 94.44 99 GLY A N 1
ATOM 774 C CA . GLY A 1 99 ? 10.844 -7.441 -4.328 1 94.44 99 GLY A CA 1
ATOM 775 C C . GLY A 1 99 ? 10.461 -7.367 -5.793 1 94.44 99 GLY A C 1
ATOM 776 O O . GLY A 1 99 ? 10.906 -8.188 -6.602 1 94.44 99 GLY A O 1
ATOM 777 N N . ASN A 1 100 ? 9.492 -6.57 -6.059 1 94.06 100 ASN A N 1
ATOM 778 C CA . ASN A 1 100 ? 9.148 -6.289 -7.445 1 94.06 100 ASN A CA 1
ATOM 779 C C . ASN A 1 100 ? 9.703 -4.938 -7.898 1 94.06 100 ASN A C 1
ATOM 781 O O . ASN A 1 100 ? 10.266 -4.191 -7.094 1 94.06 100 ASN A O 1
ATOM 785 N N . LYS A 1 101 ? 9.672 -4.633 -9.164 1 88.88 101 LYS A N 1
ATOM 786 C CA . LYS A 1 101 ? 10.125 -3.373 -9.734 1 88.88 101 LYS A CA 1
ATOM 787 C C . LYS A 1 101 ? 8.969 -2.578 -10.32 1 88.88 101 LYS A C 1
ATOM 789 O O . LYS A 1 101 ? 8.992 -2.195 -11.492 1 88.88 101 LYS A O 1
ATOM 794 N N . LEU A 1 102 ? 8.023 -2.275 -9.484 1 91.38 102 LEU A N 1
ATOM 795 C CA . LEU A 1 102 ? 6.754 -1.737 -9.969 1 91.38 102 LEU A CA 1
ATOM 796 C C . LEU A 1 102 ? 6.934 -0.32 -10.5 1 91.38 102 LEU A C 1
ATOM 798 O O . LEU A 1 102 ? 7.52 0.531 -9.828 1 91.38 102 LEU A O 1
ATOM 802 N N . THR A 1 103 ? 6.512 -0.105 -11.633 1 87.69 103 THR A N 1
ATOM 803 C CA . THR A 1 103 ? 6.43 1.221 -12.234 1 87.69 103 THR A CA 1
ATOM 804 C C . THR A 1 103 ? 4.984 1.707 -12.289 1 87.69 103 THR A C 1
ATOM 806 O O . THR A 1 103 ? 4.727 2.91 -12.211 1 87.69 103 THR A O 1
ATOM 809 N N . THR A 1 104 ? 4.082 0.749 -12.383 1 89.44 104 THR A N 1
ATOM 810 C CA . THR A 1 104 ? 2.658 1.057 -12.391 1 89.44 104 THR A CA 1
ATOM 811 C C . THR A 1 104 ? 1.887 0.074 -11.516 1 89.44 104 THR A C 1
ATOM 813 O O . THR A 1 104 ? 2.248 -1.101 -11.422 1 89.44 104 THR A O 1
ATOM 816 N N . PHE A 1 105 ? 0.876 0.586 -10.836 1 92.5 105 PHE A N 1
ATOM 817 C CA . PHE A 1 105 ? -0.006 -0.202 -9.984 1 92.5 105 PHE A CA 1
ATOM 818 C C . PHE A 1 105 ? -1.467 0.133 -10.258 1 92.5 105 PHE A C 1
ATOM 820 O O . PHE A 1 105 ? -1.813 1.298 -10.469 1 92.5 105 PHE A O 1
ATOM 827 N N . PRO A 1 106 ? -2.236 -0.826 -10.312 1 93.62 106 PRO A N 1
ATOM 828 C CA . PRO A 1 106 ? -3.637 -0.587 -10.672 1 93.62 106 PRO A CA 1
ATOM 829 C C . PRO A 1 106 ? -4.387 0.224 -9.617 1 93.62 106 PRO A C 1
ATOM 831 O O . PRO A 1 106 ? -4.566 -0.241 -8.484 1 93.62 106 PRO A O 1
ATOM 834 N N . GLN A 1 107 ? -4.941 1.306 -10.102 1 94.19 107 GLN A N 1
ATOM 835 C CA . GLN A 1 107 ? -5.668 2.215 -9.227 1 94.19 107 GLN A CA 1
ATOM 836 C C . GLN A 1 107 ? -6.941 1.562 -8.688 1 94.19 107 GLN A C 1
ATOM 838 O O . GLN A 1 107 ? -7.375 1.861 -7.574 1 94.19 107 GLN A O 1
ATOM 843 N N . SER A 1 108 ? -7.477 0.666 -9.43 1 94.94 108 SER A N 1
ATOM 844 C CA . SER A 1 108 ? -8.711 -0.02 -9.07 1 94.94 108 SER A CA 1
ATOM 845 C C . SER A 1 108 ? -8.555 -0.793 -7.766 1 94.94 108 SER A C 1
ATOM 847 O O . SER A 1 108 ? -9.539 -1.141 -7.117 1 94.94 108 SER A O 1
ATOM 849 N N . THR A 1 109 ? -7.297 -1.053 -7.395 1 94.94 109 THR A N 1
ATOM 850 C CA . THR A 1 109 ? -7.023 -1.817 -6.184 1 94.94 109 THR A CA 1
ATOM 851 C C . THR A 1 109 ? -7.492 -1.06 -4.945 1 94.94 109 THR A C 1
ATOM 853 O O . THR A 1 109 ? -7.906 -1.671 -3.957 1 94.94 109 THR A O 1
ATOM 856 N N . PHE A 1 110 ? -7.508 0.234 -5.012 1 93.88 110 PHE A N 1
ATOM 857 C CA . PHE A 1 110 ? -7.871 1.065 -3.873 1 93.88 110 PHE A CA 1
ATOM 858 C C . PHE A 1 110 ? -9.383 1.079 -3.676 1 93.88 110 PHE A C 1
ATOM 860 O O . PHE A 1 110 ? -9.883 1.606 -2.678 1 93.88 110 PHE A O 1
ATOM 867 N N . HIS A 1 111 ? -10.086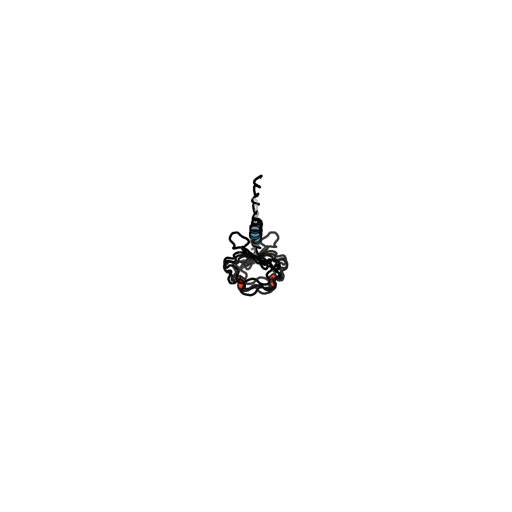 0.372 -4.586 1 93.31 111 HIS A N 1
ATOM 868 C CA . HIS A 1 111 ? -11.531 0.287 -4.477 1 93.31 111 HIS A CA 1
ATOM 869 C C . HIS A 1 111 ? -11.961 -1.013 -3.801 1 93.31 111 HIS A C 1
ATOM 871 O O . HIS A 1 111 ? -13.148 -1.229 -3.555 1 93.31 111 HIS A O 1
ATOM 877 N N . LEU A 1 112 ? -11.031 -1.807 -3.545 1 95.62 112 LEU A N 1
ATOM 878 C CA . LEU A 1 112 ? -11.359 -3.041 -2.842 1 95.62 112 LEU A CA 1
ATOM 879 C C . LEU A 1 112 ? -11.867 -2.748 -1.433 1 95.62 112 LEU A C 1
ATOM 881 O O . LEU A 1 112 ? -11.211 -2.025 -0.674 1 95.62 112 LEU A O 1
ATOM 885 N N . PRO A 1 113 ? -13.008 -3.289 -1.062 1 95.56 113 PRO A N 1
ATOM 886 C CA . PRO A 1 113 ? -13.688 -2.855 0.16 1 95.56 113 PRO A CA 1
ATOM 887 C C . PRO A 1 113 ? -12.945 -3.27 1.428 1 95.56 113 PRO A C 1
ATOM 889 O O . PRO A 1 113 ? -13.109 -2.643 2.479 1 95.56 113 PRO A O 1
ATOM 892 N N . ASN A 1 114 ? -12.055 -4.293 1.373 1 97.44 114 ASN A N 1
ATOM 893 C CA . ASN A 1 114 ? -11.469 -4.812 2.604 1 97.44 114 ASN A CA 1
ATOM 894 C C . ASN A 1 114 ? -9.953 -4.605 2.635 1 97.44 114 ASN A C 1
ATOM 896 O O . ASN A 1 114 ? -9.305 -4.922 3.629 1 97.44 114 ASN A O 1
ATOM 900 N N . LEU A 1 115 ? -9.359 -4.062 1.628 1 97.5 115 LEU A N 1
ATOM 901 C CA . LEU A 1 115 ? -7.914 -3.889 1.565 1 97.5 115 LEU A CA 1
ATOM 902 C C . LEU A 1 115 ? -7.441 -2.881 2.609 1 97.5 115 LEU A C 1
ATOM 904 O O . LEU A 1 115 ? -7.973 -1.771 2.693 1 97.5 115 LEU A O 1
ATOM 908 N N . THR A 1 116 ? -6.414 -3.268 3.436 1 97.56 116 THR A N 1
ATOM 909 C CA . THR A 1 116 ? -5.973 -2.381 4.508 1 97.56 116 THR A CA 1
ATOM 910 C C . THR A 1 116 ? -4.457 -2.217 4.484 1 97.56 116 THR A C 1
ATOM 912 O O . THR A 1 116 ? -3.928 -1.202 4.945 1 97.56 116 THR A O 1
ATOM 915 N N . ARG A 1 117 ? -3.793 -3.266 3.836 1 98.44 117 ARG A N 1
ATOM 916 C CA . ARG A 1 117 ? -2.336 -3.24 3.924 1 98.44 117 ARG A CA 1
ATOM 917 C C . ARG A 1 117 ? -1.701 -3.682 2.609 1 98.44 117 ARG A C 1
ATOM 919 O O . ARG A 1 117 ? -2.162 -4.637 1.979 1 98.44 117 ARG A O 1
ATOM 926 N N . MET A 1 118 ? -0.662 -2.943 2.295 1 97.56 118 MET A N 1
ATOM 927 C CA . MET A 1 118 ? 0.17 -3.309 1.152 1 97.56 118 MET A CA 1
ATOM 928 C C . MET A 1 118 ? 1.648 -3.285 1.526 1 97.56 118 MET A C 1
ATOM 930 O O . MET A 1 118 ? 2.1 -2.385 2.236 1 97.56 118 MET A O 1
ATOM 934 N N . TYR A 1 119 ? 2.32 -4.246 1.038 1 97.94 119 TYR A N 1
ATOM 935 C CA . TYR A 1 119 ? 3.77 -4.301 1.185 1 97.94 119 TYR A CA 1
ATOM 936 C C . TYR A 1 119 ? 4.461 -4.125 -0.161 1 97.94 119 TYR A C 1
ATOM 938 O O . TYR A 1 119 ? 4.129 -4.805 -1.134 1 97.94 119 TYR A O 1
ATOM 946 N N . VAL A 1 120 ? 5.457 -3.184 -0.19 1 94.75 120 VAL A N 1
ATOM 947 C CA . VAL A 1 120 ? 6.051 -2.867 -1.483 1 94.75 120 VAL A CA 1
ATOM 948 C C . VAL A 1 120 ? 7.57 -2.781 -1.348 1 94.75 120 VAL A C 1
ATOM 950 O O . VAL A 1 120 ? 8.094 -2.604 -0.245 1 94.75 120 VAL A O 1
ATOM 953 N N . MET B 1 1 ? 4.898 84.75 77.312 1 32.44 1 MET B N 1
ATOM 954 C CA . MET B 1 1 ? 4.91 84.938 75.875 1 32.44 1 MET B CA 1
ATOM 955 C C . MET B 1 1 ? 5.367 83.688 75.125 1 32.44 1 MET B C 1
ATOM 957 O O . MET B 1 1 ? 6.566 83.375 75.125 1 32.44 1 MET B O 1
ATOM 961 N N . GLY B 1 2 ? 4.613 82.562 75.312 1 40.72 2 GLY B N 1
ATOM 962 C CA . GLY B 1 2 ? 4.789 81.125 75 1 40.72 2 GLY B CA 1
ATOM 963 C C . GLY B 1 2 ? 4.895 80.875 73.5 1 40.72 2 GLY B C 1
ATOM 964 O O . GLY B 1 2 ? 4.059 81.312 72.688 1 40.72 2 GLY B O 1
ATOM 965 N N . LYS B 1 3 ? 6.094 80.75 72.938 1 48.47 3 LYS B N 1
ATOM 966 C CA . LYS B 1 3 ? 6.43 80.5 71.562 1 48.47 3 LYS B CA 1
ATOM 967 C C . LYS B 1 3 ? 5.727 79.312 71 1 48.47 3 LYS B C 1
ATOM 969 O O . LYS B 1 3 ? 5.648 78.25 71.75 1 48.47 3 LYS B O 1
ATOM 974 N N . ALA B 1 4 ? 4.809 79.375 70.062 1 49.94 4 ALA B N 1
ATOM 975 C CA . ALA B 1 4 ? 3.957 78.562 69.188 1 49.94 4 ALA B CA 1
ATOM 976 C C . ALA B 1 4 ? 4.797 77.625 68.312 1 49.94 4 ALA B C 1
ATOM 978 O O . ALA B 1 4 ? 5.68 78.062 67.625 1 49.94 4 ALA B O 1
ATOM 979 N N . SER B 1 5 ? 5.191 76.375 68.875 1 43.75 5 SER B N 1
ATOM 980 C CA . SER B 1 5 ? 5.898 75.375 68.125 1 43.75 5 SER B CA 1
ATOM 981 C C . SER B 1 5 ? 5.148 74.938 66.812 1 43.75 5 SER B C 1
ATOM 983 O O . SER B 1 5 ? 3.955 74.688 66.875 1 43.75 5 SER B O 1
ATOM 985 N N . SER B 1 6 ? 5.457 75.562 65.625 1 42.62 6 SER B N 1
ATOM 986 C CA . SER B 1 6 ? 4.926 75.312 64.312 1 42.62 6 SER B CA 1
ATOM 987 C C . SER B 1 6 ? 5.09 73.875 63.906 1 42.62 6 SER B C 1
ATOM 989 O O . SER B 1 6 ? 6.195 73.312 63.969 1 42.62 6 SER B O 1
ATOM 991 N N . MET B 1 7 ? 4.082 72.938 64.125 1 42.09 7 MET B N 1
ATOM 992 C CA . MET B 1 7 ? 3.916 71.562 63.688 1 42.09 7 MET B CA 1
ATOM 993 C C . MET B 1 7 ? 4.117 71.438 62.188 1 42.09 7 MET B C 1
ATOM 995 O O . MET B 1 7 ? 3.441 72.062 61.406 1 42.09 7 MET B O 1
ATOM 999 N N . ARG B 1 8 ? 5.379 71.25 61.656 1 43.56 8 ARG B N 1
ATOM 1000 C CA . ARG B 1 8 ? 5.699 70.938 60.281 1 43.56 8 ARG B CA 1
ATOM 1001 C C . ARG B 1 8 ? 4.91 69.75 59.75 1 43.56 8 ARG B C 1
ATOM 1003 O O . ARG B 1 8 ? 4.914 68.688 60.406 1 43.56 8 ARG B O 1
ATOM 1010 N N . LEU B 1 9 ? 3.781 69.938 59.094 1 43.47 9 LEU B N 1
ATOM 1011 C CA . LEU B 1 9 ? 2.926 69 58.375 1 43.47 9 LEU B CA 1
ATOM 1012 C C . LEU B 1 9 ? 3.734 68.125 57.375 1 43.47 9 LEU B C 1
ATOM 1014 O O . LEU B 1 9 ? 4.48 68.688 56.562 1 43.47 9 LEU B O 1
ATOM 1018 N N . LEU B 1 10 ? 4.129 66.938 57.812 1 42.06 10 LEU B N 1
ATOM 1019 C CA . LEU B 1 10 ? 4.742 65.938 56.969 1 42.06 10 LEU B CA 1
ATOM 1020 C C . LEU B 1 10 ? 3.922 65.688 55.688 1 42.06 10 LEU B C 1
ATOM 1022 O O . LEU B 1 10 ? 2.707 65.5 55.781 1 42.06 10 LEU B O 1
ATOM 1026 N N . THR B 1 11 ? 4.25 66.312 54.531 1 47.25 11 THR B N 1
ATOM 1027 C CA . THR B 1 11 ? 3.709 66.062 53.188 1 47.25 11 THR B CA 1
ATOM 1028 C C . THR B 1 11 ? 3.93 64.625 52.75 1 47.25 11 THR B C 1
ATOM 1030 O O . THR B 1 11 ? 5.051 64.125 52.844 1 47.25 11 THR B O 1
ATOM 1033 N N . CYS B 1 12 ? 3.033 63.656 53.156 1 46.59 12 CYS B N 1
ATOM 1034 C CA . CYS B 1 12 ? 2.973 62.281 52.656 1 46.59 12 CYS B CA 1
ATOM 1035 C C . CYS B 1 12 ? 2.965 62.281 51.125 1 46.59 12 CYS B C 1
ATOM 1037 O O . CYS B 1 12 ? 2.105 62.906 50.5 1 46.59 12 CYS B O 1
ATOM 1039 N N . ASN B 1 13 ? 4.148 62.281 50.406 1 49.19 13 ASN B N 1
ATOM 1040 C CA . ASN B 1 13 ? 4.207 62.094 48.969 1 49.19 13 ASN B CA 1
ATOM 1041 C C . ASN B 1 13 ? 3.457 60.844 48.531 1 49.19 13 ASN B C 1
ATOM 1043 O O . ASN B 1 13 ? 3.826 59.719 48.906 1 49.19 13 ASN B O 1
ATOM 1047 N N . PRO B 1 14 ? 2.172 60.781 48.281 1 54.28 14 PRO B N 1
ATOM 1048 C CA . PRO B 1 14 ? 1.401 59.625 47.812 1 54.28 14 PRO B CA 1
ATOM 1049 C C . PRO B 1 14 ? 1.964 59 46.531 1 54.28 14 PRO B C 1
ATOM 1051 O O . PRO B 1 14 ? 1.254 58.281 45.812 1 54.28 14 PRO B O 1
ATOM 1054 N N . LEU B 1 15 ? 3.244 59.188 46.219 1 53.16 15 LEU B N 1
ATOM 1055 C CA . LEU B 1 15 ? 3.568 58.688 44.875 1 53.16 15 LEU B CA 1
ATOM 1056 C C . LEU B 1 15 ? 3.564 57.156 44.844 1 53.16 15 LEU B C 1
ATOM 1058 O O . LEU B 1 15 ? 4.012 56.562 43.844 1 53.16 15 LEU B O 1
ATOM 1062 N N . ALA B 1 16 ? 3.23 56.438 45.906 1 57 16 ALA B N 1
ATOM 1063 C CA . ALA B 1 16 ? 3.529 55 45.906 1 57 16 ALA B CA 1
ATOM 1064 C C . ALA B 1 16 ? 2.6 54.25 44.969 1 57 16 ALA B C 1
ATOM 1066 O O . ALA B 1 16 ? 2.984 53.219 44.375 1 57 16 ALA B O 1
ATOM 1067 N N . PRO B 1 17 ? 1.334 54.719 44.844 1 59.81 17 PRO B N 1
ATOM 1068 C CA . PRO B 1 17 ? 0.49 53.719 44.219 1 59.81 17 PRO B CA 1
ATOM 1069 C C . PRO B 1 17 ? 0.752 53.594 42.719 1 59.81 17 PRO B C 1
ATOM 1071 O O . PRO B 1 17 ? 0.319 52.625 42.062 1 59.81 17 PRO B O 1
ATOM 1074 N N . LEU B 1 18 ? 1.558 54.594 42.125 1 59.28 18 LEU B N 1
ATOM 1075 C CA . LEU B 1 18 ? 1.558 54.594 40.656 1 59.28 18 LEU B CA 1
ATOM 1076 C C . LEU B 1 18 ? 2.471 53.5 40.125 1 59.28 18 LEU B C 1
ATOM 1078 O O . LEU B 1 18 ? 2.279 53.031 39 1 59.28 18 LEU B O 1
ATOM 1082 N N . VAL B 1 19 ? 3.455 53.062 40.969 1 60.94 19 VAL B N 1
ATOM 1083 C CA . VAL B 1 19 ? 4.422 52.094 40.438 1 60.94 19 VAL B CA 1
ATOM 1084 C C . VAL B 1 19 ? 3.771 50.719 40.312 1 60.94 19 VAL B C 1
ATOM 1086 O O . VAL B 1 19 ? 4.074 49.969 39.375 1 60.94 19 VAL B O 1
ATOM 1089 N N . LEU B 1 20 ? 2.791 50.438 41.219 1 61.22 20 LEU B N 1
ATOM 1090 C CA . LEU B 1 20 ? 2.199 49.125 41.219 1 61.22 20 LEU B CA 1
ATOM 1091 C C . LEU B 1 20 ? 1.332 48.906 39.969 1 61.22 20 LEU B C 1
ATOM 1093 O O . LEU B 1 20 ? 1.294 47.812 39.406 1 61.22 20 LEU B O 1
ATOM 1097 N N . LEU B 1 21 ? 0.753 50.031 39.438 1 60.84 21 LEU B N 1
ATOM 1098 C CA . LEU B 1 21 ? -0.124 49.906 38.281 1 60.84 21 LEU B CA 1
ATOM 1099 C C . LEU B 1 21 ? 0.684 49.688 37 1 60.84 21 LEU B C 1
ATOM 1101 O O . LEU B 1 21 ? 0.248 48.938 36.125 1 60.84 21 LEU B O 1
ATOM 1105 N N . TYR B 1 22 ? 1.956 50.188 36.969 1 63.09 22 TYR B N 1
ATOM 1106 C CA . TYR B 1 22 ? 2.775 50 35.781 1 63.09 22 TYR B CA 1
ATOM 1107 C C . TYR B 1 22 ? 3.25 48.562 35.656 1 63.09 22 TYR B C 1
ATOM 1109 O O . TYR B 1 22 ? 3.377 48.031 34.562 1 63.09 22 TYR B O 1
ATOM 1117 N N . TRP B 1 23 ? 3.482 47.812 36.75 1 62.38 23 TRP B N 1
ATOM 1118 C CA . TRP B 1 23 ? 3.939 46.406 36.719 1 62.38 23 TRP B CA 1
ATOM 1119 C C . TRP B 1 23 ? 2.82 45.469 36.281 1 62.38 23 TRP B C 1
ATOM 1121 O O . TRP B 1 23 ? 3.078 44.438 35.688 1 62.38 23 TRP B O 1
ATOM 1131 N N . LEU B 1 24 ? 1.536 45.75 36.531 1 59.38 24 LEU B N 1
ATOM 1132 C CA . LEU B 1 24 ? 0.436 44.906 36.094 1 59.38 24 LEU B CA 1
ATOM 1133 C C . LEU B 1 24 ? 0.247 44.969 34.594 1 59.38 24 LEU B C 1
ATOM 1135 O O . LEU B 1 24 ? -0.181 44 33.969 1 59.38 24 LEU B O 1
ATOM 1139 N N . MET B 1 25 ? 0.569 46.062 33.938 1 56.22 25 MET B N 1
ATOM 1140 C CA . MET B 1 25 ? 0.288 46.156 32.5 1 56.22 25 MET B CA 1
ATOM 1141 C C . MET B 1 25 ? 1.266 45.312 31.703 1 56.22 25 MET B C 1
ATOM 1143 O O . MET B 1 25 ? 1.087 45.125 30.5 1 56.22 25 MET B O 1
ATOM 1147 N N . ALA B 1 26 ? 2.467 45.094 32.156 1 52.41 26 ALA B N 1
ATOM 1148 C CA . ALA B 1 26 ? 3.363 44.281 31.328 1 52.41 26 ALA B CA 1
ATOM 1149 C C . ALA B 1 26 ? 2.973 42.812 31.375 1 52.41 26 ALA B C 1
ATOM 1151 O O . ALA B 1 26 ? 3.834 41.938 31.312 1 52.41 26 ALA B O 1
ATOM 1152 N N . SER B 1 27 ? 1.801 42.406 31.984 1 54.44 27 SER B N 1
ATOM 1153 C CA . SER B 1 27 ? 1.389 41.031 31.672 1 54.44 27 SER B CA 1
ATOM 1154 C C . SER B 1 27 ? 1.403 40.781 30.172 1 54.44 27 SER B C 1
ATOM 1156 O O . SER B 1 27 ? 0.742 41.469 29.406 1 54.44 27 SER B O 1
ATOM 1158 N N . GLY B 1 28 ? 2.475 40.375 29.562 1 51.44 28 GLY B N 1
ATOM 1159 C CA . GLY B 1 28 ? 2.596 39.812 28.219 1 51.44 28 GLY B CA 1
ATOM 1160 C C . GLY B 1 28 ? 1.387 39 27.812 1 51.44 28 GLY B C 1
ATOM 1161 O O . GLY B 1 28 ? 1.131 37.938 28.375 1 51.44 28 GLY B O 1
ATOM 1162 N N . PHE B 1 29 ? 0.262 39.531 27.344 1 49.97 29 PHE B N 1
ATOM 1163 C CA . PHE B 1 29 ? -0.702 38.812 26.531 1 49.97 29 PHE B CA 1
ATOM 1164 C C . PHE B 1 29 ? 0.008 37.844 25.578 1 49.97 29 PHE B C 1
ATOM 1166 O O . PHE B 1 29 ? 0.61 38.281 24.594 1 49.97 29 PHE B O 1
ATOM 1173 N N . CYS B 1 30 ? 0.601 36.688 26.031 1 49 30 CYS B N 1
ATOM 1174 C CA . CYS B 1 30 ? 0.872 35.656 25.031 1 49 30 CYS B CA 1
ATOM 1175 C C . CYS B 1 30 ? -0.234 35.625 23.984 1 49 30 CYS B C 1
ATOM 1177 O O . CYS B 1 30 ? -1.413 35.5 24.328 1 49 30 CYS B O 1
ATOM 1179 N N . SER B 1 31 ? -0.072 36.25 22.844 1 48.16 31 SER B N 1
ATOM 1180 C CA . SER B 1 31 ? -0.972 36.031 21.719 1 48.16 31 SER B CA 1
ATOM 1181 C C . SER B 1 31 ? -1.412 34.562 21.656 1 48.16 31 SER B C 1
ATOM 1183 O O . SER B 1 31 ? -0.607 33.656 21.875 1 48.16 31 SER B O 1
ATOM 1185 N N . PRO B 1 32 ? -2.648 34.188 22.094 1 45.78 32 PRO B N 1
ATOM 1186 C CA . PRO B 1 32 ? -3.049 32.812 21.766 1 45.78 32 PRO B CA 1
ATOM 1187 C C . PRO B 1 32 ? -2.422 32.312 20.469 1 45.78 32 PRO B C 1
ATOM 1189 O O . PRO B 1 32 ? -2.217 33.094 19.531 1 45.78 32 PRO B O 1
ATOM 1192 N N . LYS B 1 33 ? -1.359 31.422 20.5 1 49.5 33 LYS B N 1
ATOM 1193 C CA . LYS B 1 33 ? -1.063 30.703 19.266 1 49.5 33 LYS B CA 1
ATOM 1194 C C . LYS B 1 33 ? -2.299 30.609 18.375 1 49.5 33 LYS B C 1
ATOM 1196 O O . LYS B 1 33 ? -3.418 30.469 18.875 1 49.5 33 LYS B O 1
ATOM 1201 N N . ASP B 1 34 ? -2.371 31.266 17.266 1 44.69 34 ASP B N 1
ATOM 120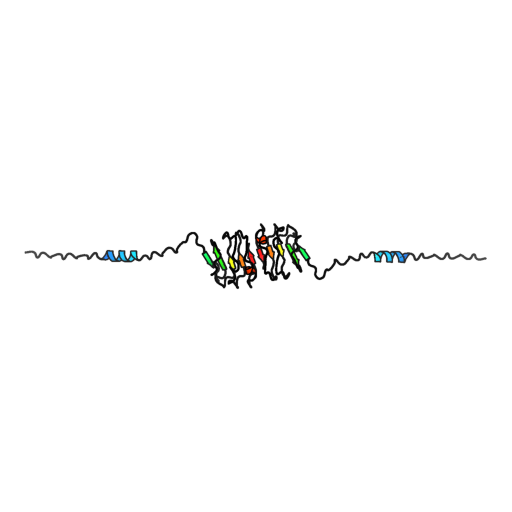2 C CA . ASP B 1 34 ? -3.422 31.203 16.25 1 44.69 34 ASP B CA 1
ATOM 1203 C C . ASP B 1 34 ? -4.082 29.828 16.234 1 44.69 34 ASP B C 1
ATOM 1205 O O . ASP B 1 34 ? -3.447 28.828 15.859 1 44.69 34 ASP B O 1
ATOM 1209 N N . PHE B 1 35 ? -4.867 29.469 17.219 1 44.84 35 PHE B N 1
ATOM 1210 C CA . PHE B 1 35 ? -5.84 28.406 17.016 1 44.84 35 PHE B CA 1
ATOM 1211 C C . PHE B 1 35 ? -6.531 28.562 15.664 1 44.84 35 PHE B C 1
ATOM 1213 O O . PHE B 1 35 ? -7.293 29.5 15.461 1 44.84 35 PHE B O 1
ATOM 1220 N N . HIS B 1 36 ? -5.984 28.328 14.5 1 47.94 36 HIS B N 1
ATOM 1221 C CA . HIS B 1 36 ? -6.777 28.188 13.281 1 47.94 36 HIS B CA 1
ATOM 1222 C C . HIS B 1 36 ? -7.762 27.016 13.406 1 47.94 36 HIS B C 1
ATOM 1224 O O . HIS B 1 36 ? -7.359 25.891 13.695 1 47.94 36 HIS B O 1
ATOM 1230 N N . PRO B 1 37 ? -8.938 27.203 13.797 1 51.38 37 PRO B N 1
ATOM 1231 C CA . PRO B 1 37 ? -9.93 26.141 14 1 51.38 37 PRO B CA 1
ATOM 1232 C C . PRO B 1 37 ? -9.703 24.938 13.086 1 51.38 37 PRO B C 1
ATOM 1234 O O . PRO B 1 37 ? -9.992 23.797 13.469 1 51.38 37 PRO B O 1
ATOM 1237 N N . GLY B 1 38 ? -9.711 25.219 11.773 1 53.84 38 GLY B N 1
ATOM 1238 C CA . GLY B 1 38 ? -9.477 24.25 10.703 1 53.84 38 GLY B CA 1
ATOM 1239 C C . GLY B 1 38 ? -8.016 23.875 10.555 1 53.84 38 GLY B C 1
ATOM 1240 O O . GLY B 1 38 ? -7.473 23.906 9.453 1 53.84 38 GLY B O 1
ATOM 1241 N N . SER B 1 39 ? -7.262 23.938 11.562 1 60.91 39 SER B N 1
ATOM 1242 C CA . SER B 1 39 ? -5.801 23.969 11.531 1 60.91 39 SER B CA 1
ATOM 1243 C C . SER B 1 39 ? -5.242 22.703 10.891 1 60.91 39 SER B C 1
ATOM 1245 O O . SER B 1 39 ? -5.531 21.594 11.344 1 60.91 39 SER B O 1
ATOM 1247 N N . PHE B 1 40 ? -5.098 22.781 9.633 1 71.81 40 PHE B N 1
ATOM 1248 C CA . PHE B 1 40 ? -4.23 21.781 9.016 1 71.81 40 PHE B CA 1
ATOM 1249 C C . PHE B 1 40 ? -2.859 21.766 9.68 1 71.81 40 PHE B C 1
ATOM 1251 O O . PHE B 1 40 ? -2.258 22.828 9.891 1 71.81 40 PHE B O 1
ATOM 1258 N N . GLN B 1 41 ? -2.629 20.625 10.375 1 87.62 41 GLN B N 1
ATOM 1259 C CA . GLN B 1 41 ? -1.324 20.547 11.023 1 87.62 41 GLN B CA 1
ATOM 1260 C C . GLN B 1 41 ? -0.594 19.266 10.625 1 87.62 41 GLN B C 1
ATOM 1262 O O . GLN B 1 41 ? -1.219 18.219 10.445 1 87.62 41 GLN B O 1
ATOM 1267 N N . CYS B 1 42 ? 0.604 19.375 10.25 1 95.31 42 CYS B N 1
ATOM 1268 C CA . CYS B 1 42 ? 1.547 18.266 10.156 1 95.31 42 CYS B CA 1
ATOM 1269 C C . CYS B 1 42 ? 2.625 18.391 11.227 1 95.31 42 CYS B C 1
ATOM 1271 O O . CYS B 1 42 ? 3.438 19.312 11.203 1 95.31 42 CYS B O 1
ATOM 1273 N N . LYS B 1 43 ? 2.547 17.391 12.188 1 95.12 43 LYS B N 1
ATOM 1274 C CA . LYS B 1 43 ? 3.488 17.484 13.297 1 95.12 43 LYS B CA 1
ATO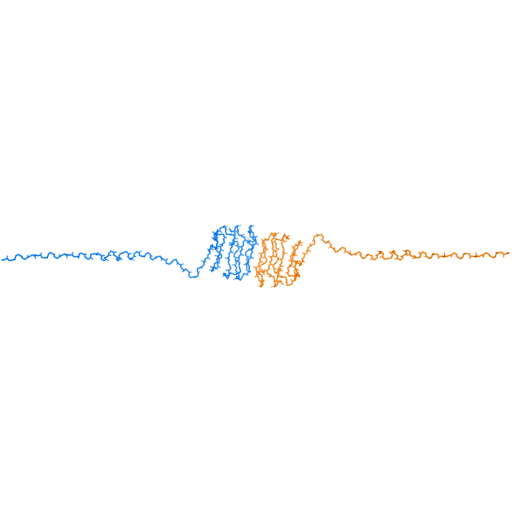M 1275 C C . LYS B 1 43 ? 4.133 16.125 13.586 1 95.12 43 LYS B C 1
ATOM 1277 O O . LYS B 1 43 ? 3.514 15.078 13.375 1 95.12 43 LYS B O 1
ATOM 1282 N N . PRO B 1 44 ? 5.352 16.25 14.031 1 96.06 44 PRO B N 1
ATOM 1283 C CA . PRO B 1 44 ? 5.934 14.992 14.492 1 96.06 44 PRO B CA 1
ATOM 1284 C C . PRO B 1 44 ? 5.223 14.43 15.719 1 96.06 44 PRO B C 1
ATOM 1286 O O . PRO B 1 44 ? 4.707 15.195 16.547 1 96.06 44 PRO B O 1
ATOM 1289 N N . PHE B 1 45 ? 5.219 13.102 15.836 1 95.19 45 PHE B N 1
ATOM 1290 C CA . PHE B 1 45 ? 4.531 12.523 16.984 1 95.19 45 PHE B CA 1
ATOM 1291 C C . PHE B 1 45 ? 5.402 11.469 17.656 1 95.19 45 PHE B C 1
ATOM 1293 O O . PHE B 1 45 ? 4.895 10.57 18.328 1 95.19 45 PHE B O 1
ATOM 1300 N N . ASP B 1 46 ? 6.695 11.555 17.422 1 95.5 46 ASP B N 1
ATOM 1301 C CA . ASP B 1 46 ? 7.676 10.695 18.062 1 95.5 46 ASP B CA 1
ATOM 1302 C C . ASP B 1 46 ? 8.898 11.5 18.516 1 95.5 46 ASP B C 1
ATOM 1304 O O . ASP B 1 46 ? 9.031 12.672 18.172 1 95.5 46 ASP B O 1
ATOM 1308 N N . GLU B 1 47 ? 9.688 10.938 19.344 1 94.38 47 GLU B N 1
ATOM 1309 C CA . GLU B 1 47 ? 10.852 11.602 19.922 1 94.38 47 GLU B CA 1
ATOM 1310 C C . GLU B 1 47 ? 11.875 11.969 18.859 1 94.38 47 GLU B C 1
ATOM 1312 O O . GLU B 1 47 ? 12.484 13.039 18.922 1 94.38 47 GLU B O 1
ATOM 1317 N N . HIS B 1 48 ? 12.016 11.148 17.891 1 95.62 48 HIS B N 1
ATOM 1318 C CA . HIS B 1 48 ? 13.047 11.352 16.875 1 95.62 48 HIS B CA 1
ATOM 1319 C C . HIS B 1 48 ? 12.531 12.203 15.719 1 95.62 48 HIS B C 1
ATOM 1321 O O . HIS B 1 48 ? 13.273 12.516 14.789 1 95.62 48 HIS B O 1
ATOM 1327 N N . ARG B 1 49 ? 11.273 12.57 15.758 1 95.12 49 ARG B N 1
ATOM 1328 C CA . ARG B 1 49 ? 10.633 13.492 14.82 1 95.12 49 ARG B CA 1
ATOM 1329 C C . ARG B 1 49 ? 10.695 12.953 13.398 1 95.12 49 ARG B C 1
ATOM 1331 O O . ARG B 1 49 ? 10.867 13.719 12.445 1 95.12 49 ARG B O 1
ATOM 1338 N N . ILE B 1 50 ? 10.758 11.578 13.25 1 97.94 50 ILE B N 1
ATOM 1339 C CA . ILE B 1 50 ? 10.766 10.969 11.93 1 97.94 50 ILE B CA 1
ATOM 1340 C C . ILE B 1 50 ? 9.367 10.453 11.594 1 97.94 50 ILE B C 1
ATOM 1342 O O . ILE B 1 50 ? 9.141 9.945 10.492 1 97.94 50 ILE B O 1
ATOM 1346 N N . ARG B 1 51 ? 8.516 10.492 12.547 1 98.69 51 ARG B N 1
ATOM 1347 C CA . ARG B 1 51 ? 7.117 10.125 12.359 1 98.69 51 ARG B CA 1
ATOM 1348 C C . ARG B 1 51 ? 6.223 11.367 12.344 1 98.69 51 ARG B C 1
ATOM 1350 O O . ARG B 1 51 ? 6.113 12.07 13.352 1 98.69 51 ARG B O 1
ATOM 1357 N N . ILE B 1 52 ? 5.582 11.609 11.273 1 98.31 52 ILE B N 1
ATOM 1358 C CA . ILE B 1 52 ? 4.781 12.82 11.109 1 98.31 52 ILE B CA 1
ATOM 1359 C C . ILE B 1 52 ? 3.32 12.445 10.875 1 98.31 52 ILE B C 1
ATOM 1361 O O . ILE B 1 52 ? 3.023 11.516 10.117 1 98.31 52 ILE B O 1
ATOM 1365 N N . LYS B 1 53 ? 2.467 13.07 11.508 1 98.06 53 LYS B N 1
ATOM 1366 C CA . LYS B 1 53 ? 1.027 12.93 11.305 1 98.06 53 LYS B CA 1
ATOM 1367 C C . LYS B 1 53 ? 0.417 14.234 10.805 1 98.06 53 LYS B C 1
ATOM 1369 O O . LYS B 1 53 ? 0.712 15.312 11.328 1 98.06 53 LYS B O 1
ATOM 1374 N N . CYS B 1 54 ? -0.337 14.133 9.695 1 96.94 54 CYS B N 1
ATOM 1375 C CA . CYS B 1 54 ? -1.057 15.289 9.164 1 96.94 54 CYS B CA 1
ATOM 1376 C C . CYS B 1 54 ? -2.562 15.109 9.32 1 96.94 54 CYS B C 1
ATOM 1378 O O . CYS B 1 54 ? -3.096 14.031 9.07 1 96.94 54 CYS B O 1
ATOM 1380 N N . SER B 1 55 ? -3.158 16.203 9.797 1 94.81 55 SER B N 1
ATOM 1381 C CA . SER B 1 55 ? -4.602 16.172 10.016 1 94.81 55 SER B CA 1
ATOM 1382 C C . SER B 1 55 ? -5.277 17.406 9.422 1 94.81 55 SER B C 1
ATOM 1384 O O . SER B 1 55 ? -4.734 18.516 9.477 1 94.81 55 SER B O 1
ATOM 1386 N N . GLY B 1 56 ? -6.449 17.094 8.766 1 92.69 56 GLY B N 1
ATOM 1387 C CA . GLY B 1 56 ? -7.266 18.203 8.273 1 92.69 56 GLY B CA 1
ATOM 1388 C C . GLY B 1 56 ? -6.691 18.859 7.027 1 92.69 56 GLY B C 1
ATOM 1389 O O . GLY B 1 56 ? -6.914 20.047 6.789 1 92.69 56 GLY B O 1
ATOM 1390 N N . ILE B 1 57 ? -5.977 18.078 6.289 1 91.88 57 ILE B N 1
ATOM 1391 C CA . ILE B 1 57 ? -5.328 18.688 5.133 1 91.88 57 ILE B CA 1
ATOM 1392 C C . ILE B 1 57 ? -6.172 18.453 3.885 1 91.88 57 ILE B C 1
ATOM 1394 O O . ILE B 1 57 ? -6.805 17.406 3.74 1 91.88 57 ILE B O 1
ATOM 1398 N N . LYS B 1 58 ? -6.188 19.422 3.049 1 87.94 58 LYS B N 1
ATOM 1399 C CA . LYS B 1 58 ? -6.867 19.281 1.763 1 87.94 58 LYS B CA 1
ATOM 1400 C C . LYS B 1 58 ? -5.926 18.703 0.705 1 87.94 58 LYS B C 1
ATOM 1402 O O . LYS B 1 58 ? -6.367 18 -0.211 1 87.94 58 LYS B O 1
ATOM 1407 N N . HIS B 1 59 ? -4.688 19.062 0.905 1 90.06 59 HIS B N 1
ATOM 1408 C CA . HIS B 1 59 ? -3.623 18.547 0.051 1 90.06 59 HIS B CA 1
ATOM 1409 C C . HIS B 1 59 ? -2.387 18.188 0.869 1 90.06 59 HIS B C 1
ATOM 1411 O O . HIS B 1 59 ? -2.146 18.781 1.927 1 90.06 59 HIS B O 1
ATOM 1417 N N . VAL B 1 60 ? -1.671 17.25 0.403 1 92.56 60 VAL B N 1
ATOM 1418 C CA . VAL B 1 60 ? -0.429 16.875 1.07 1 92.56 60 VAL B CA 1
ATOM 1419 C C . VAL B 1 60 ? 0.614 17.969 0.879 1 92.56 60 VAL B C 1
ATOM 1421 O O . VAL B 1 60 ? 0.931 18.344 -0.253 1 92.56 60 VAL B O 1
ATOM 1424 N N . PRO B 1 61 ? 1.108 18.469 1.975 1 89.88 61 PRO B N 1
ATOM 1425 C CA . PRO B 1 61 ? 2.131 19.5 1.837 1 89.88 61 PRO B CA 1
ATOM 1426 C C . PRO B 1 61 ? 3.402 18.984 1.163 1 89.88 61 PRO B C 1
ATOM 1428 O O . PRO B 1 61 ? 3.781 17.828 1.348 1 89.88 61 PRO B O 1
ATOM 1431 N N . ARG B 1 62 ? 4.102 19.844 0.417 1 88.75 62 ARG B N 1
ATOM 1432 C CA . ARG B 1 62 ? 5.305 19.453 -0.312 1 88.75 62 ARG B CA 1
ATOM 1433 C C . ARG B 1 62 ? 6.559 19.75 0.51 1 88.75 62 ARG B C 1
ATOM 1435 O O . ARG B 1 62 ? 7.66 19.344 0.134 1 88.75 62 ARG B O 1
ATOM 1442 N N . ASP B 1 63 ? 6.41 20.375 1.684 1 91.44 63 ASP B N 1
ATOM 1443 C CA . ASP B 1 63 ? 7.566 20.781 2.475 1 91.44 63 ASP B CA 1
ATOM 1444 C C . ASP B 1 63 ? 7.723 19.906 3.717 1 91.44 63 ASP B C 1
ATOM 1446 O O . ASP B 1 63 ? 8.164 20.375 4.766 1 91.44 63 ASP B O 1
ATOM 1450 N N . LEU B 1 64 ? 7.316 18.688 3.635 1 95.94 64 LEU B N 1
ATOM 1451 C CA . LEU B 1 64 ? 7.531 17.766 4.746 1 95.94 64 LEU B CA 1
ATOM 1452 C C . LEU B 1 64 ? 9.016 17.5 4.953 1 95.94 64 LEU B C 1
ATOM 1454 O O . LEU B 1 64 ? 9.797 17.531 3.998 1 95.94 64 LEU B O 1
ATOM 1458 N N . PRO B 1 65 ? 9.391 17.281 6.16 1 96.56 65 PRO B N 1
ATOM 1459 C CA . PRO B 1 65 ? 10.812 17.016 6.422 1 96.56 65 PRO B CA 1
ATOM 1460 C C . PRO B 1 65 ? 11.344 15.812 5.648 1 96.56 65 PRO B C 1
ATOM 1462 O O . PRO B 1 65 ? 10.711 14.75 5.652 1 96.56 65 PRO B O 1
ATOM 1465 N N . PRO B 1 66 ? 12.477 15.977 5.016 1 96.81 66 PRO B N 1
ATOM 1466 C CA . PRO B 1 66 ? 13.023 14.898 4.18 1 96.81 66 PRO B CA 1
ATOM 1467 C C . PRO B 1 66 ? 13.391 13.656 4.98 1 96.81 66 PRO B C 1
ATOM 1469 O O . PRO B 1 66 ? 13.57 12.578 4.41 1 96.81 66 PRO B O 1
ATOM 1472 N N . ASN B 1 67 ? 13.531 13.742 6.293 1 97.62 67 ASN B N 1
ATOM 1473 C CA . ASN B 1 67 ? 13.898 12.594 7.121 1 97.62 67 ASN B CA 1
ATOM 1474 C C . ASN B 1 67 ? 12.664 11.836 7.602 1 97.62 67 ASN B C 1
ATOM 1476 O O . ASN B 1 67 ? 12.773 10.93 8.438 1 97.62 67 ASN B O 1
ATOM 1480 N N . THR B 1 68 ? 11.492 12.18 7.059 1 98.44 68 THR B N 1
ATOM 1481 C CA . THR B 1 68 ? 10.266 11.5 7.453 1 98.44 68 THR B CA 1
ATOM 1482 C C . THR B 1 68 ? 10.312 10.023 7.059 1 98.44 68 THR B C 1
ATOM 1484 O O . THR B 1 68 ? 10.469 9.695 5.879 1 98.44 68 THR B O 1
ATOM 1487 N N . ALA B 1 69 ? 10.219 9.133 7.984 1 98.81 69 ALA B N 1
ATOM 1488 C CA . ALA B 1 69 ? 10.234 7.695 7.754 1 98.81 69 ALA B CA 1
ATOM 1489 C C . ALA B 1 69 ? 8.828 7.113 7.781 1 98.81 69 ALA B C 1
ATOM 1491 O O . ALA B 1 69 ? 8.539 6.145 7.078 1 98.81 69 ALA B O 1
ATOM 1492 N N . ILE B 1 70 ? 8.008 7.688 8.617 1 98.88 70 ILE B N 1
ATOM 1493 C CA . ILE B 1 70 ? 6.621 7.266 8.758 1 98.88 70 ILE B CA 1
ATOM 1494 C C . ILE B 1 70 ? 5.695 8.469 8.602 1 98.88 70 ILE B C 1
ATOM 1496 O O . ILE B 1 70 ? 5.84 9.469 9.312 1 98.88 70 ILE B O 1
ATOM 1500 N N . LEU B 1 71 ? 4.797 8.406 7.648 1 98.62 71 LEU B N 1
ATOM 1501 C CA . LEU B 1 71 ? 3.867 9.492 7.375 1 98.62 71 LEU B CA 1
ATOM 1502 C C . LEU B 1 71 ? 2.424 9.023 7.535 1 98.62 71 LEU B C 1
ATOM 1504 O O . LEU B 1 71 ? 1.994 8.078 6.871 1 98.62 71 LEU B O 1
ATOM 1508 N N . ASP B 1 72 ? 1.77 9.625 8.398 1 98.44 72 ASP B N 1
ATOM 1509 C CA . ASP B 1 72 ? 0.365 9.312 8.648 1 98.44 72 ASP B CA 1
ATOM 1510 C C . ASP B 1 72 ? -0.548 10.383 8.062 1 98.44 72 ASP B C 1
ATOM 1512 O O . ASP B 1 72 ? -0.601 11.508 8.578 1 98.44 72 ASP B O 1
ATOM 1516 N N . LEU B 1 73 ? -1.219 10.055 6.988 1 97.31 73 LEU B N 1
ATOM 1517 C CA . LEU B 1 73 ? -2.166 10.945 6.324 1 97.31 73 LEU B CA 1
ATOM 1518 C C . LEU B 1 73 ? -3.592 10.43 6.469 1 97.31 73 LEU B C 1
ATOM 1520 O O . LEU B 1 73 ? -4.438 10.672 5.605 1 97.31 73 LEU B O 1
ATOM 1524 N N . SER B 1 74 ? -3.836 9.648 7.488 1 97 74 SER B N 1
ATOM 1525 C CA . SER B 1 74 ? -5.129 8.992 7.648 1 97 74 SER B CA 1
ATOM 1526 C C . SER B 1 74 ? -6.238 10 7.91 1 97 74 SER B C 1
ATOM 1528 O O . SER B 1 74 ? -5.996 11.055 8.516 1 97 74 SER B O 1
ATOM 1530 N N . SER B 1 75 ? -7.461 9.758 7.438 1 96 75 SER B N 1
ATOM 1531 C CA . SER B 1 75 ? -8.703 10.445 7.766 1 96 75 SER B CA 1
ATOM 1532 C C . SER B 1 75 ? -8.664 11.898 7.324 1 96 75 SER B C 1
ATOM 1534 O O . SER B 1 75 ? -9.086 12.789 8.062 1 96 75 SER B O 1
ATOM 1536 N N . ASN B 1 76 ? -8.094 12.133 6.117 1 94.5 76 ASN B N 1
ATOM 1537 C CA . ASN B 1 76 ? -8.039 13.5 5.598 1 94.5 76 ASN B CA 1
ATOM 1538 C C . ASN B 1 76 ? -9 13.688 4.426 1 94.5 76 ASN B C 1
ATOM 1540 O O . ASN B 1 76 ? -8.977 14.727 3.76 1 94.5 76 ASN B O 1
ATOM 1544 N N . GLN B 1 77 ? -9.828 12.594 4.109 1 91.81 77 GLN B N 1
ATOM 1545 C CA . GLN B 1 77 ? -10.875 12.625 3.096 1 91.81 77 GLN B CA 1
ATOM 1546 C C . GLN B 1 77 ? -10.297 12.914 1.712 1 91.81 77 GLN B C 1
ATOM 1548 O O . GLN B 1 77 ? -10.906 13.633 0.917 1 91.81 77 GLN B O 1
ATOM 1553 N N . GLN B 1 78 ? -9.094 12.438 1.469 1 91.69 78 GLN B N 1
ATOM 1554 C CA . GLN B 1 78 ? -8.438 12.633 0.177 1 91.69 78 GLN B CA 1
ATOM 1555 C C . GLN B 1 78 ? -8.977 11.656 -0.865 1 91.69 78 GLN B C 1
ATOM 1557 O O . GLN B 1 78 ? -9.203 10.477 -0.566 1 91.69 78 GLN B O 1
ATOM 1562 N N . SER B 1 79 ? -9.273 12.141 -2.055 1 91.81 79 SER B N 1
ATOM 1563 C CA . SER B 1 79 ? -9.703 11.281 -3.15 1 91.81 79 SER B CA 1
ATOM 1564 C C . SER B 1 79 ? -8.586 11.086 -4.172 1 91.81 79 SER B C 1
ATOM 1566 O O . SER B 1 79 ? -8.594 10.117 -4.934 1 91.81 79 SER B O 1
ATOM 1568 N N . SER B 1 80 ? -7.73 12.062 -4.164 1 93.31 80 SER B N 1
ATOM 1569 C CA . SER B 1 80 ? -6.621 11.992 -5.113 1 93.31 80 SER B CA 1
ATOM 1570 C C . SER B 1 80 ? -5.344 12.57 -4.512 1 93.31 80 SER B C 1
ATOM 1572 O O . SER B 1 80 ? -5.395 13.508 -3.715 1 93.31 80 SER B O 1
ATOM 1574 N N . ILE B 1 81 ? -4.27 11.977 -4.863 1 94.31 81 ILE B N 1
ATOM 1575 C CA . ILE B 1 81 ? -2.949 12.492 -4.523 1 94.31 81 ILE B CA 1
ATOM 1576 C C . ILE B 1 81 ? -2.141 12.719 -5.797 1 94.31 81 ILE B C 1
ATOM 1578 O O . ILE B 1 81 ? -2.084 11.852 -6.668 1 94.31 81 ILE B O 1
ATOM 1582 N N . GLN B 1 82 ? -1.557 13.836 -5.863 1 94.12 82 GLN B N 1
ATOM 1583 C CA . GLN B 1 82 ? -0.858 14.242 -7.078 1 94.12 82 GLN B CA 1
ATOM 1584 C C . GLN B 1 82 ? 0.418 13.43 -7.281 1 94.12 82 GLN B C 1
ATOM 1586 O O . GLN B 1 82 ? 1.061 13.023 -6.309 1 94.12 82 GLN B O 1
ATOM 1591 N N . GLU B 1 83 ? 0.763 13.297 -8.609 1 95.69 83 GLU B N 1
ATOM 1592 C CA . GLU B 1 83 ? 2.02 12.633 -8.938 1 95.69 83 GLU B CA 1
ATOM 1593 C C . GLU B 1 83 ? 3.209 13.375 -8.328 1 95.69 83 GLU B C 1
ATOM 1595 O O . GLU B 1 83 ? 3.217 14.602 -8.266 1 95.69 83 GLU B O 1
ATOM 1600 N N . PHE B 1 84 ? 4.156 12.664 -7.781 1 96.06 84 PHE B N 1
ATOM 1601 C CA . PHE B 1 84 ? 5.438 13.133 -7.266 1 96.06 84 PHE B CA 1
ATOM 1602 C C . PHE B 1 84 ? 5.25 13.891 -5.957 1 96.06 84 PHE B C 1
ATOM 1604 O O . PHE B 1 84 ? 6.133 14.641 -5.535 1 96.06 84 PHE B O 1
ATOM 1611 N N . THR B 1 85 ? 4.109 13.68 -5.305 1 95.69 85 THR B N 1
ATOM 1612 C CA . THR B 1 85 ? 3.828 14.328 -4.031 1 95.69 85 THR B CA 1
ATOM 1613 C C . THR B 1 85 ? 4.867 13.938 -2.982 1 95.69 85 THR B C 1
ATOM 1615 O O . THR B 1 85 ? 5.258 14.758 -2.152 1 95.69 85 THR B O 1
ATOM 1618 N N . PHE B 1 86 ? 5.367 12.703 -3.066 1 97 86 PHE B N 1
ATOM 1619 C CA . PHE B 1 86 ? 6.238 12.195 -2.014 1 97 86 PHE B CA 1
ATOM 1620 C C . PHE B 1 86 ? 7.684 12.133 -2.49 1 97 86 PHE B C 1
ATOM 1622 O O . PHE B 1 86 ? 8.523 11.492 -1.854 1 97 86 PHE B O 1
ATOM 1629 N N . ARG B 1 87 ? 8.008 12.75 -3.586 1 95.38 87 ARG B N 1
ATOM 1630 C CA . ARG B 1 87 ? 9.273 12.57 -4.297 1 95.38 87 ARG B CA 1
ATOM 1631 C C . ARG B 1 87 ? 10.453 12.93 -3.406 1 95.38 87 ARG B C 1
ATOM 1633 O O . ARG B 1 87 ? 11.531 12.344 -3.539 1 95.38 87 ARG B O 1
ATOM 1640 N N . ASN B 1 88 ? 10.328 13.836 -2.443 1 96 88 ASN B N 1
ATOM 1641 C CA . ASN B 1 88 ? 11.453 14.305 -1.638 1 96 88 ASN B CA 1
ATOM 1642 C C . ASN B 1 88 ? 11.609 13.477 -0.363 1 96 88 ASN B C 1
ATOM 1644 O O . ASN B 1 88 ? 12.555 13.68 0.398 1 96 88 ASN B O 1
ATOM 1648 N N . LEU B 1 89 ? 10.672 12.57 -0.156 1 97.88 89 LEU B N 1
ATOM 1649 C CA . LEU B 1 89 ? 10.711 11.773 1.065 1 97.88 89 LEU B CA 1
ATOM 1650 C C . LEU B 1 89 ? 11.438 10.453 0.834 1 97.88 89 LEU B C 1
ATOM 1652 O O . LEU B 1 89 ? 10.844 9.383 0.978 1 97.88 89 LEU B O 1
ATOM 1656 N N . THR B 1 90 ? 12.742 10.531 0.583 1 97.62 90 THR B N 1
ATOM 1657 C CA . THR B 1 90 ? 13.547 9.391 0.181 1 97.62 90 THR B CA 1
ATOM 1658 C C . THR B 1 90 ? 13.758 8.438 1.354 1 97.62 90 THR B C 1
ATOM 1660 O O . THR B 1 90 ? 14.156 7.285 1.164 1 97.62 90 THR B O 1
ATOM 1663 N N . MET B 1 91 ? 13.391 8.875 2.576 1 98.44 91 MET B N 1
ATOM 1664 C CA . MET B 1 91 ? 13.57 8.023 3.748 1 98.44 91 MET B CA 1
ATOM 1665 C C . MET B 1 91 ? 12.25 7.391 4.168 1 98.44 91 MET B C 1
ATOM 1667 O O . MET B 1 91 ? 12.203 6.621 5.129 1 98.44 91 MET B O 1
ATOM 1671 N N . LEU B 1 92 ? 11.188 7.656 3.469 1 98.56 92 LEU B N 1
ATOM 1672 C CA . LEU B 1 92 ? 9.844 7.195 3.82 1 98.56 92 LEU B CA 1
ATOM 1673 C C . LEU B 1 92 ? 9.766 5.672 3.758 1 98.56 92 LEU B C 1
ATOM 1675 O O . LEU B 1 92 ? 10.086 5.07 2.729 1 98.56 92 LEU B O 1
ATOM 1679 N N . LYS B 1 93 ? 9.375 5.055 4.816 1 98.69 93 LYS B N 1
ATOM 1680 C CA . LYS B 1 93 ? 9.266 3.602 4.93 1 98.69 93 LYS B CA 1
ATOM 1681 C C . LYS B 1 93 ? 7.801 3.164 4.965 1 98.69 93 LYS B C 1
ATOM 1683 O O . LYS B 1 93 ? 7.449 2.117 4.418 1 98.69 93 LYS B O 1
ATOM 1688 N N . GLU B 1 94 ? 7.02 4.008 5.609 1 98.81 94 GLU B N 1
ATOM 1689 C CA . GLU B 1 94 ? 5.613 3.666 5.809 1 98.81 94 GLU B CA 1
ATOM 1690 C C . GLU B 1 94 ? 4.715 4.875 5.57 1 98.81 94 GLU B C 1
ATOM 1692 O O . GLU B 1 94 ? 5.031 5.988 6 1 98.81 94 GLU B O 1
ATOM 1697 N N . ILE B 1 95 ? 3.572 4.625 4.914 1 98.5 95 ILE B N 1
ATOM 1698 C CA . ILE B 1 95 ? 2.584 5.68 4.711 1 98.5 95 ILE B CA 1
ATOM 1699 C C . ILE B 1 95 ? 1.194 5.156 5.07 1 98.5 95 ILE B C 1
ATOM 1701 O O . ILE B 1 95 ? 0.854 4.012 4.758 1 98.5 95 ILE B O 1
ATOM 1705 N N . SER B 1 96 ? 0.489 5.93 5.793 1 98.44 96 SER B N 1
ATOM 1706 C CA . SER B 1 96 ? -0.886 5.578 6.137 1 98.44 96 SER B CA 1
ATOM 1707 C C . SER B 1 96 ? -1.882 6.488 5.426 1 98.44 96 SER B C 1
ATOM 1709 O O . SER B 1 96 ? -1.782 7.715 5.508 1 98.44 96 SER B O 1
ATOM 1711 N N . LEU B 1 97 ? -2.777 5.848 4.777 1 97.06 97 LEU B N 1
ATOM 1712 C CA . LEU B 1 97 ? -3.803 6.551 4.016 1 97.06 97 LEU B CA 1
ATOM 1713 C C . LEU B 1 97 ? -5.195 6.07 4.402 1 97.06 97 LEU B C 1
ATOM 1715 O O . LEU B 1 97 ? -6.168 6.328 3.689 1 97.06 97 LEU B O 1
ATOM 1719 N N . SER B 1 98 ? -5.262 5.383 5.473 1 96.31 98 SER B N 1
ATOM 1720 C CA . SER B 1 98 ? -6.531 4.816 5.922 1 96.31 98 SER B CA 1
ATOM 1721 C C . SER B 1 98 ? -7.574 5.906 6.152 1 96.31 98 SER B C 1
ATOM 1723 O O . SER B 1 98 ? -7.234 7.023 6.543 1 96.31 98 SER B O 1
ATOM 1725 N N . GLY B 1 99 ? -8.859 5.52 5.863 1 94.5 99 GLY B N 1
ATOM 1726 C CA . GLY B 1 99 ? -9.93 6.469 6.117 1 94.5 99 GLY B CA 1
ATOM 1727 C C . GLY B 1 99 ? -10.047 7.543 5.051 1 94.5 99 GLY B C 1
ATOM 1728 O O . GLY B 1 99 ? -10.594 8.617 5.305 1 94.5 99 GLY B O 1
ATOM 1729 N N . ASN B 1 100 ? -9.344 7.324 3.998 1 94.12 100 ASN B N 1
ATOM 1730 C CA . ASN B 1 100 ? -9.5 8.195 2.838 1 94.12 100 ASN B CA 1
ATOM 1731 C C . ASN B 1 100 ? -10.359 7.535 1.761 1 94.12 100 ASN B C 1
ATOM 1733 O O . ASN B 1 100 ? -10.742 6.371 1.891 1 94.12 100 ASN B O 1
ATOM 1737 N N . LYS B 1 101 ? -10.781 8.258 0.763 1 89 101 LYS B N 1
ATOM 1738 C CA . LYS B 1 101 ? -11.578 7.758 -0.354 1 89 101 LYS B CA 1
ATOM 1739 C C . LYS B 1 101 ? -10.789 7.816 -1.66 1 89 101 LYS B C 1
ATOM 1741 O O . LYS B 1 101 ? -11.25 8.414 -2.639 1 89 101 LYS B O 1
ATOM 1746 N N . LEU B 1 102 ? -9.688 7.145 -1.681 1 91.5 102 LEU B N 1
ATOM 1747 C CA . LEU B 1 102 ? -8.727 7.312 -2.77 1 91.5 102 LEU B CA 1
ATOM 1748 C C . LEU B 1 102 ? -9.273 6.723 -4.066 1 91.5 102 LEU B C 1
ATOM 1750 O O . LEU B 1 102 ? -9.734 5.582 -4.09 1 91.5 102 LEU B O 1
ATOM 1754 N N . THR B 1 103 ? -9.266 7.469 -5.055 1 87.62 103 THR B N 1
ATOM 1755 C CA . THR B 1 103 ? -9.578 7.027 -6.41 1 87.62 103 THR B CA 1
ATOM 1756 C C . THR B 1 103 ? -8.32 6.949 -7.262 1 87.62 103 THR B C 1
ATOM 1758 O O . THR B 1 103 ? -8.227 6.121 -8.172 1 87.62 103 THR B O 1
ATOM 1761 N N . THR B 1 104 ? -7.359 7.785 -6.902 1 89.62 104 THR B N 1
ATOM 1762 C CA . THR B 1 104 ? -6.078 7.793 -7.594 1 89.62 104 THR B CA 1
ATOM 1763 C C . THR B 1 104 ? -4.926 7.93 -6.602 1 89.62 104 THR B C 1
ATOM 1765 O O . THR B 1 104 ? -5.066 8.586 -5.566 1 89.62 104 THR B O 1
ATOM 1768 N N . PHE B 1 105 ? -3.838 7.242 -6.879 1 92.5 105 PHE B N 1
ATOM 1769 C CA . PHE B 1 105 ? -2.625 7.281 -6.074 1 92.5 105 PHE B CA 1
ATOM 1770 C C . PHE B 1 105 ? -1.395 7.465 -6.957 1 92.5 105 PHE B C 1
ATOM 1772 O O . PHE B 1 105 ? -1.308 6.879 -8.039 1 92.5 105 PHE B O 1
ATOM 1779 N N . PRO B 1 106 ? -0.552 8.266 -6.547 1 93.81 106 PRO B N 1
ATOM 1780 C CA . PRO B 1 106 ? 0.606 8.57 -7.391 1 93.81 106 PRO B CA 1
ATOM 1781 C C . PRO B 1 106 ? 1.527 7.371 -7.582 1 93.81 106 PRO B C 1
ATOM 1783 O O . PRO B 1 106 ? 2.131 6.891 -6.621 1 93.81 106 PRO B O 1
ATOM 1786 N N . GLN B 1 107 ? 1.736 7.074 -8.852 1 94.25 107 GLN B N 1
ATOM 1787 C CA . GLN B 1 107 ? 2.568 5.93 -9.211 1 94.25 107 GLN B CA 1
ATOM 1788 C C . GLN B 1 107 ? 4.023 6.164 -8.82 1 94.25 107 GLN B C 1
ATOM 1790 O O . GLN B 1 107 ? 4.746 5.215 -8.508 1 94.25 107 GLN B O 1
ATOM 1795 N N . SER B 1 108 ? 4.418 7.387 -8.797 1 94.94 108 SER B N 1
ATOM 1796 C CA . SER B 1 108 ? 5.789 7.766 -8.469 1 94.94 108 SER B CA 1
ATOM 1797 C C . SER B 1 108 ? 6.168 7.312 -7.066 1 94.94 108 SER B C 1
ATOM 1799 O O . SER B 1 108 ? 7.355 7.223 -6.734 1 94.94 108 SER B O 1
ATOM 1801 N N . THR B 1 109 ? 5.148 7.031 -6.246 1 95 109 THR B N 1
ATOM 1802 C CA . THR B 1 109 ? 5.387 6.625 -4.867 1 95 109 THR B CA 1
ATOM 1803 C C . THR B 1 109 ? 6.121 5.285 -4.816 1 95 109 THR B C 1
ATOM 1805 O O . THR B 1 109 ? 6.91 5.039 -3.904 1 95 109 THR B O 1
ATOM 1808 N N . PHE B 1 110 ? 5.93 4.477 -5.801 1 93.81 110 PHE B N 1
ATOM 1809 C CA . PHE B 1 110 ? 6.52 3.141 -5.832 1 93.81 110 PHE B CA 1
ATOM 1810 C C . PHE B 1 110 ? 7.992 3.209 -6.211 1 93.81 110 PHE B C 1
ATOM 1812 O O . PHE B 1 110 ? 8.703 2.203 -6.148 1 93.81 110 PHE B O 1
ATOM 1819 N N . HIS B 1 111 ? 8.453 4.449 -6.473 1 93.25 111 HIS B N 1
ATOM 1820 C CA . HIS B 1 111 ? 9.859 4.637 -6.809 1 93.25 111 HIS B CA 1
ATOM 1821 C C . HIS B 1 111 ? 10.664 5.074 -5.59 1 93.25 111 HIS B C 1
ATOM 1823 O O . HIS B 1 111 ? 11.891 5.207 -5.66 1 93.25 111 HIS B O 1
ATOM 1829 N N . LEU B 1 112 ? 10 5.293 -4.559 1 95.56 112 LEU B N 1
ATOM 1830 C CA . LEU B 1 112 ? 10.711 5.66 -3.34 1 95.56 112 LEU B CA 1
ATOM 1831 C C . LEU B 1 112 ? 11.586 4.508 -2.857 1 95.56 112 LEU B C 1
ATOM 1833 O O . LEU B 1 112 ? 11.117 3.379 -2.717 1 95.56 112 LEU B O 1
ATOM 1837 N N . PRO B 1 113 ? 12.852 4.762 -2.594 1 95.5 113 PRO B N 1
ATOM 1838 C CA . PRO B 1 113 ? 13.82 3.68 -2.383 1 95.5 113 PRO B CA 1
ATOM 1839 C C . PRO B 1 113 ? 13.586 2.93 -1.071 1 95.5 113 PRO B C 1
ATOM 1841 O O . PRO B 1 113 ? 13.992 1.771 -0.94 1 95.5 113 PRO B O 1
ATOM 1844 N N . ASN B 1 114 ? 12.883 3.529 -0.084 1 97.44 114 ASN B N 1
ATOM 1845 C CA . ASN B 1 114 ? 12.805 2.9 1.229 1 97.44 114 ASN B CA 1
ATOM 1846 C C . ASN B 1 114 ? 11.375 2.52 1.585 1 97.44 114 ASN B C 1
ATOM 1848 O O . ASN B 1 114 ? 11.125 1.917 2.631 1 97.44 114 ASN B O 1
ATOM 1852 N N . LEU B 1 115 ? 10.406 2.797 0.766 1 97.5 115 LEU B N 1
ATOM 1853 C CA . LEU B 1 115 ? 9.008 2.516 1.065 1 97.5 115 LEU B CA 1
ATOM 1854 C C . LEU B 1 115 ? 8.758 1.012 1.118 1 97.5 115 LEU B C 1
ATOM 1856 O O . LEU B 1 115 ? 9.117 0.284 0.19 1 97.5 115 LEU B O 1
ATOM 1860 N N . THR B 1 116 ? 8.133 0.526 2.238 1 97.56 116 THR B N 1
ATOM 1861 C CA . THR B 1 116 ? 7.938 -0.912 2.385 1 97.56 116 THR B CA 1
ATOM 1862 C C . THR B 1 116 ? 6.484 -1.228 2.736 1 97.56 116 THR B C 1
ATOM 1864 O O . THR B 1 116 ? 5.996 -2.32 2.447 1 97.56 116 THR B O 1
ATOM 1867 N N . ARG B 1 117 ? 5.809 -0.153 3.312 1 98.44 117 ARG B N 1
ATOM 1868 C CA . ARG B 1 117 ? 4.469 -0.448 3.816 1 98.44 117 ARG B CA 1
ATOM 1869 C C . ARG B 1 117 ? 3.516 0.71 3.545 1 98.44 117 ARG B C 1
ATOM 1871 O O . ARG B 1 117 ? 3.881 1.875 3.711 1 98.44 117 ARG B O 1
ATOM 1878 N N . MET B 1 118 ? 2.33 0.295 3.152 1 97.62 118 MET B N 1
ATOM 1879 C CA . MET B 1 118 ? 1.238 1.249 2.992 1 97.62 118 MET B CA 1
ATOM 1880 C C . MET B 1 118 ? -0.028 0.746 3.678 1 97.62 118 MET B C 1
ATOM 1882 O O . MET B 1 118 ? -0.352 -0.44 3.6 1 97.62 118 MET B O 1
ATOM 1886 N N . TYR B 1 119 ? -0.679 1.646 4.297 1 97.94 119 TYR B N 1
ATOM 1887 C CA . TYR B 1 119 ? -1.979 1.367 4.895 1 97.94 119 TYR B CA 1
ATOM 1888 C C . TYR B 1 119 ? -3.088 2.123 4.168 1 97.94 119 TYR B C 1
ATOM 1890 O O . TYR B 1 119 ? -2.984 3.334 3.957 1 97.94 119 TYR B O 1
ATOM 1898 N N . VAL B 1 120 ? -4.16 1.37 3.793 1 94.81 120 VAL B N 1
ATOM 1899 C CA . VAL B 1 120 ? -5.184 2.008 2.971 1 94.81 120 VAL B CA 1
ATOM 1900 C C . VAL B 1 120 ? -6.57 1.626 3.482 1 94.81 120 VAL B C 1
ATOM 1902 O O . VAL B 1 120 ? -6.727 0.624 4.184 1 94.81 120 VAL B O 1
#

pLDDT: mean 80.59, std 21.24, range [32.44, 98.88]

Organism: Stylophora pistillata (NCBI:txid50429)

Solvent-accessible surface area (backbone atoms only — not comparable to full-atom values): 14080 Å² total; per-residue (Å²): 138,83,84,80,82,80,81,79,78,78,79,78,78,74,69,64,66,62,61,62,58,59,64,61,66,67,62,74,73,72,68,73,71,82,74,54,87,81,51,55,44,76,42,61,78,47,93,82,56,27,32,34,40,37,38,61,38,89,63,84,70,81,80,61,64,50,66,30,28,32,41,34,48,40,59,33,68,38,41,65,48,61,73,58,59,60,68,68,33,54,47,24,28,33,40,33,40,31,69,39,60,48,61,41,67,35,48,55,58,63,64,39,84,44,40,39,39,38,31,65,138,82,82,80,80,79,79,78,78,79,78,79,78,73,69,65,66,62,60,61,58,59,63,63,66,67,61,74,75,72,70,72,73,82,75,52,89,79,50,56,46,76,43,61,79,48,94,82,56,27,33,34,40,37,39,61,38,90,62,83,69,80,80,63,64,49,66,29,28,32,40,34,49,38,59,32,68,38,41,64,48,60,74,58,60,59,66,70,33,56,45,23,28,34,40,31,41,32,70,38,58,48,63,43,67,36,48,56,56,63,65,38,82,44,42,38,38,37,30,64